Protein AF-A0A564YNS1-F1 (afdb_monomer)

Foldseek 3Di:
DVQLVVLLVQCVVPVPDLVSLLVSLQSLLVVLLDPPDDPVNVVVDLLLVSLLVSCVNCLLPVSSNLSSLSSLLSNLLPDVVSLCCQQCPPDPDNCSGPVNSLVVSCLNCVPPPSSLQSSLSNLLSQLQDPVSCVVCLLCVVVLLVVLVVQLVVCVPPDCRNVSSVVSNVNHDCVSVDDPPPNPCPVVVVVVVSPD

pLDDT: mean 84.37, std 16.26, range [33.34, 98.44]

Structure (mmCIF, N/CA/C/O backbone):
data_AF-A0A564YNS1-F1
#
_entry.id   AF-A0A564YNS1-F1
#
loop_
_atom_site.group_PDB
_atom_site.id
_atom_site.type_symbol
_atom_site.label_atom_id
_atom_site.label_alt_id
_atom_site.label_comp_id
_atom_site.label_asym_id
_atom_site.label_entity_id
_atom_site.label_seq_id
_atom_site.pdbx_PDB_ins_code
_atom_site.Cartn_x
_atom_site.Cartn_y
_atom_site.Cartn_z
_atom_site.occupancy
_atom_site.B_iso_or_equiv
_atom_site.auth_seq_id
_atom_site.auth_comp_id
_atom_site.auth_asym_id
_atom_site.auth_atom_id
_atom_site.pdbx_PDB_model_num
ATOM 1 N N . MET A 1 1 ? 15.797 -8.853 -13.354 1.00 59.03 1 MET A N 1
ATOM 2 C CA . MET A 1 1 ? 16.251 -7.510 -12.929 1.00 59.03 1 MET A CA 1
ATOM 3 C C . MET A 1 1 ? 15.800 -6.409 -13.894 1.00 59.03 1 MET A C 1
ATOM 5 O O . MET A 1 1 ? 15.173 -5.468 -13.433 1.00 59.03 1 MET A O 1
ATOM 9 N N . GLY A 1 2 ? 16.007 -6.549 -15.215 1.00 83.12 2 GLY A N 1
ATOM 10 C CA . GLY A 1 2 ? 15.627 -5.520 -16.203 1.00 83.12 2 GLY A CA 1
ATOM 11 C C . GLY A 1 2 ? 14.147 -5.106 -16.216 1.00 83.12 2 GLY A C 1
ATOM 12 O O . GLY A 1 2 ? 13.868 -3.923 -16.336 1.00 83.12 2 GLY A O 1
ATOM 13 N N . ALA A 1 3 ? 13.205 -6.038 -16.018 1.00 89.44 3 ALA A N 1
ATOM 14 C CA . ALA A 1 3 ? 11.772 -5.717 -16.025 1.00 89.44 3 ALA A CA 1
ATOM 15 C C . ALA A 1 3 ? 11.341 -4.812 -14.856 1.00 89.44 3 ALA A C 1
ATOM 17 O O . ALA A 1 3 ? 10.583 -3.876 -15.064 1.00 89.44 3 ALA A O 1
ATOM 18 N N . PHE A 1 4 ? 11.855 -5.057 -13.643 1.00 90.25 4 PHE A N 1
ATOM 19 C CA . PHE A 1 4 ? 11.538 -4.230 -12.473 1.00 90.25 4 PHE A CA 1
ATOM 20 C C . PHE A 1 4 ? 12.026 -2.796 -12.664 1.00 90.25 4 PHE A C 1
ATOM 22 O O . PHE A 1 4 ? 11.254 -1.853 -12.534 1.00 90.25 4 PHE A O 1
ATOM 29 N N . LYS A 1 5 ? 13.293 -2.660 -13.074 1.00 91.19 5 LYS A N 1
ATOM 30 C CA . LYS A 1 5 ? 13.879 -1.371 -13.424 1.00 91.19 5 LYS A CA 1
ATOM 31 C C . LYS A 1 5 ? 13.062 -0.657 -14.500 1.00 91.19 5 LYS A C 1
ATOM 33 O O . LYS A 1 5 ? 12.703 0.494 -14.317 1.00 91.19 5 LYS A O 1
ATOM 38 N N . LEU A 1 6 ? 12.754 -1.353 -15.595 1.00 94.19 6 LEU A N 1
ATOM 39 C CA . LEU A 1 6 ? 12.016 -0.785 -16.718 1.00 94.19 6 LEU A CA 1
ATOM 40 C C . LEU A 1 6 ? 10.657 -0.227 -16.280 1.00 94.19 6 LEU A C 1
ATOM 42 O O . LEU A 1 6 ? 10.292 0.864 -16.697 1.00 94.19 6 LEU A O 1
ATOM 46 N N . VAL A 1 7 ? 9.928 -0.946 -15.424 1.00 95.75 7 VAL A N 1
ATOM 47 C CA . VAL A 1 7 ? 8.641 -0.474 -14.897 1.00 95.75 7 VAL A CA 1
ATOM 48 C C . VAL A 1 7 ? 8.820 0.792 -14.057 1.00 95.75 7 VAL A C 1
ATOM 50 O O . VAL A 1 7 ? 8.097 1.760 -14.282 1.00 95.75 7 VAL A O 1
ATOM 53 N N . CYS A 1 8 ? 9.797 0.818 -13.144 1.00 93.44 8 CYS A N 1
ATOM 54 C CA . CYS A 1 8 ? 10.107 2.020 -12.366 1.00 93.44 8 CYS A CA 1
ATOM 55 C C . CYS A 1 8 ? 10.469 3.200 -13.281 1.00 93.44 8 CYS A C 1
ATOM 57 O O . CYS A 1 8 ? 9.876 4.266 -13.151 1.00 93.44 8 CYS A O 1
ATOM 59 N N . ASP A 1 9 ? 11.390 2.999 -14.229 1.00 94.12 9 ASP A N 1
ATOM 60 C CA . ASP A 1 9 ? 11.861 4.031 -15.161 1.00 94.12 9 ASP A CA 1
ATOM 61 C C . ASP A 1 9 ? 10.692 4.620 -15.975 1.00 94.12 9 ASP A C 1
ATOM 63 O O . ASP A 1 9 ? 10.569 5.839 -16.097 1.00 94.12 9 ASP A O 1
ATOM 67 N N . ILE A 1 10 ? 9.789 3.771 -16.481 1.00 95.75 10 ILE A N 1
ATOM 68 C CA . ILE A 1 10 ? 8.586 4.197 -17.212 1.00 95.75 10 ILE A CA 1
ATOM 69 C C . ILE A 1 10 ? 7.676 5.041 -16.311 1.00 95.75 10 ILE A C 1
ATOM 71 O O . ILE A 1 10 ? 7.266 6.134 -16.698 1.00 95.75 10 ILE A O 1
ATOM 75 N N . MET A 1 11 ? 7.364 4.577 -15.100 1.00 95.56 11 MET A N 1
ATOM 76 C CA . MET A 1 11 ? 6.490 5.328 -14.193 1.00 95.56 11 MET A CA 1
ATOM 77 C C . MET A 1 11 ? 7.108 6.668 -13.765 1.00 95.56 11 MET A C 1
ATOM 79 O O . MET A 1 11 ? 6.386 7.655 -13.650 1.00 95.56 11 MET A O 1
ATOM 83 N N . PHE A 1 12 ? 8.432 6.734 -13.585 1.00 92.69 12 PHE A N 1
ATOM 84 C CA . PHE A 1 12 ? 9.146 7.985 -13.304 1.00 92.69 12 PHE A CA 1
ATOM 85 C C . PHE A 1 12 ? 9.130 8.961 -14.482 1.00 92.69 12 PHE A C 1
ATOM 87 O O . PHE A 1 12 ? 9.078 10.171 -14.262 1.00 92.69 12 PHE A O 1
ATOM 94 N N . TYR A 1 13 ? 9.188 8.462 -15.719 1.00 95.50 13 TYR A N 1
ATOM 95 C CA . TYR A 1 13 ? 9.199 9.304 -16.916 1.00 95.50 13 TYR A CA 1
ATOM 96 C C . TYR A 1 13 ? 7.796 9.792 -17.305 1.00 95.50 13 TYR A C 1
ATOM 98 O O . TYR A 1 13 ? 7.636 10.909 -17.798 1.00 95.50 13 TYR A O 1
ATOM 106 N N . TRP A 1 14 ? 6.762 8.995 -17.019 1.00 94.44 14 TRP A N 1
ATOM 107 C CA . TRP A 1 14 ? 5.359 9.321 -17.291 1.00 94.44 14 TRP A CA 1
ATOM 108 C C . TRP A 1 14 ? 4.485 9.337 -16.020 1.00 94.44 14 TRP A C 1
ATOM 110 O O . TRP A 1 14 ? 3.430 8.699 -15.992 1.00 94.44 14 TRP A O 1
ATOM 120 N N . PRO A 1 15 ? 4.838 10.122 -14.982 1.00 92.12 15 PRO A N 1
ATOM 121 C CA . PRO A 1 15 ? 4.167 10.070 -13.681 1.00 92.12 15 PRO A CA 1
ATOM 122 C C . PRO A 1 15 ? 2.764 10.686 -13.704 1.00 92.12 15 PRO A C 1
ATOM 124 O O . PRO A 1 15 ? 2.007 10.530 -12.758 1.00 92.12 15 PRO A O 1
ATOM 127 N N . LYS A 1 16 ? 2.406 11.406 -14.776 1.00 92.12 16 LYS A N 1
ATOM 128 C CA . LYS A 1 16 ? 1.097 12.056 -14.947 1.00 92.12 16 LYS A CA 1
ATOM 129 C C . LYS A 1 16 ? 0.141 11.280 -15.858 1.00 92.12 16 LYS A C 1
ATOM 131 O O . LYS A 1 16 ? -0.963 11.752 -16.105 1.00 92.12 16 LYS A O 1
ATOM 136 N N . HIS A 1 17 ? 0.545 10.112 -16.359 1.00 96.00 17 HIS A N 1
ATOM 137 C CA . HIS A 1 17 ? -0.286 9.297 -17.243 1.00 96.00 17 HIS A CA 1
ATOM 138 C C . HIS A 1 17 ? -0.976 8.179 -16.447 1.00 96.00 17 HIS A C 1
ATOM 140 O O . HIS A 1 17 ? -0.311 7.204 -16.089 1.00 96.00 17 HIS A O 1
ATOM 146 N N . PRO A 1 18 ? -2.292 8.279 -16.172 1.00 94.94 18 PRO A N 1
ATOM 147 C CA . PRO A 1 18 ? -2.979 7.366 -15.260 1.00 94.94 18 PRO A CA 1
ATOM 148 C C . PRO A 1 18 ? -2.927 5.910 -15.729 1.00 94.94 18 PRO A C 1
ATOM 150 O O . PRO A 1 18 ? -2.721 5.029 -14.903 1.00 94.94 18 PRO A O 1
ATOM 153 N N . GLU A 1 19 ? -3.031 5.627 -17.032 1.00 96.56 19 GLU A N 1
ATOM 154 C CA . GLU A 1 19 ? -2.948 4.247 -17.536 1.00 96.56 19 GLU A CA 1
ATOM 155 C C . GLU A 1 19 ? -1.549 3.650 -17.360 1.00 96.56 19 GLU A C 1
ATOM 157 O O . GLU A 1 19 ? -1.416 2.485 -16.979 1.00 96.56 19 GLU A O 1
ATOM 162 N N . VAL A 1 20 ? -0.504 4.454 -17.587 1.00 97.12 20 VAL A N 1
ATOM 163 C CA . VAL A 1 20 ? 0.892 4.038 -17.393 1.00 97.12 20 VAL A CA 1
ATOM 164 C C . VAL A 1 20 ? 1.146 3.737 -15.922 1.00 97.12 20 VAL A C 1
ATOM 166 O O . VAL A 1 20 ? 1.696 2.687 -15.592 1.00 97.12 20 VAL A O 1
ATOM 169 N N . VAL A 1 21 ? 0.696 4.621 -15.032 1.00 97.81 21 VAL A N 1
ATOM 170 C CA . VAL A 1 21 ? 0.824 4.440 -13.583 1.00 97.81 21 VAL A CA 1
ATOM 171 C C . VAL A 1 21 ? 0.016 3.233 -13.108 1.00 97.81 21 VAL A C 1
ATOM 173 O O . VAL A 1 21 ? 0.523 2.441 -12.318 1.00 97.81 21 VAL A O 1
ATOM 176 N N . ASN A 1 22 ? -1.192 3.028 -13.632 1.00 97.88 22 ASN A N 1
ATOM 177 C CA . ASN A 1 22 ? -2.046 1.896 -13.278 1.00 97.88 22 ASN A CA 1
ATOM 178 C C . ASN A 1 22 ? -1.403 0.547 -13.645 1.00 97.88 22 ASN A C 1
ATOM 180 O O . ASN A 1 22 ? -1.257 -0.340 -12.800 1.00 97.88 22 ASN A O 1
ATOM 184 N N . GLN A 1 23 ? -0.962 0.402 -14.898 1.00 97.88 23 GLN A N 1
ATOM 185 C CA . GLN A 1 23 ? -0.288 -0.814 -15.369 1.00 97.88 23 GLN A CA 1
ATOM 186 C C . GLN A 1 23 ? 1.073 -1.009 -14.695 1.00 97.88 23 GLN A C 1
ATOM 188 O O . GLN A 1 23 ? 1.467 -2.138 -14.385 1.00 97.88 23 GLN A O 1
ATOM 193 N N . GLY A 1 24 ? 1.777 0.089 -14.424 1.00 97.62 24 GLY A N 1
ATOM 194 C CA . GLY A 1 24 ? 3.015 0.086 -13.664 1.00 97.62 24 GLY A CA 1
ATOM 195 C C . GLY A 1 24 ? 2.813 -0.443 -12.245 1.00 97.62 24 GLY A C 1
ATOM 196 O O . GLY A 1 24 ? 3.533 -1.349 -11.833 1.00 97.62 24 GLY A O 1
ATOM 197 N N . ALA A 1 25 ? 1.782 0.017 -11.534 1.00 97.75 25 ALA A N 1
ATOM 198 C CA . ALA A 1 25 ? 1.452 -0.450 -10.189 1.00 97.75 25 ALA A CA 1
ATOM 199 C C . ALA A 1 25 ? 1.155 -1.960 -10.158 1.00 97.75 25 ALA A C 1
ATOM 201 O O . ALA A 1 25 ? 1.735 -2.692 -9.354 1.00 97.75 25 ALA A O 1
ATOM 202 N N . LEU A 1 26 ? 0.330 -2.457 -11.086 1.00 97.50 26 LEU A N 1
ATOM 203 C CA . LEU A 1 26 ? 0.057 -3.894 -11.220 1.00 97.50 26 LEU A CA 1
ATOM 204 C C . 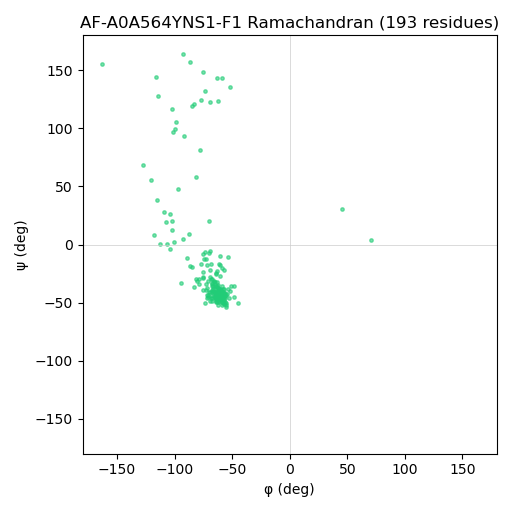LEU A 1 26 ? 1.328 -4.701 -11.520 1.00 97.50 26 LEU A C 1
ATOM 206 O O . LEU A 1 26 ? 1.558 -5.758 -10.925 1.00 97.50 26 LEU A O 1
ATOM 210 N N . SER A 1 27 ? 2.184 -4.185 -12.402 1.00 97.38 27 SER A N 1
ATOM 211 C CA . SER A 1 27 ? 3.459 -4.818 -12.748 1.00 97.38 27 SER A CA 1
ATOM 212 C C . SER A 1 27 ? 4.412 -4.855 -11.553 1.00 97.38 27 SER A C 1
ATOM 214 O O . SER A 1 27 ? 5.024 -5.890 -11.288 1.00 97.38 27 SER A O 1
ATOM 216 N N . LEU A 1 28 ? 4.507 -3.768 -10.782 1.00 96.31 28 LEU A N 1
ATOM 217 C CA . LEU A 1 28 ? 5.293 -3.718 -9.549 1.00 96.31 28 LEU A CA 1
ATOM 218 C C . LEU A 1 28 ? 4.759 -4.696 -8.505 1.00 96.31 28 LEU A C 1
ATOM 220 O O . LEU A 1 28 ? 5.560 -5.383 -7.871 1.00 96.31 28 LEU A O 1
ATOM 224 N N . ALA A 1 29 ? 3.440 -4.822 -8.347 1.00 96.31 29 ALA A N 1
ATOM 225 C CA . ALA A 1 29 ? 2.841 -5.809 -7.450 1.00 96.31 29 ALA A CA 1
ATOM 226 C C . ALA A 1 29 ? 3.249 -7.243 -7.844 1.00 96.31 29 ALA A C 1
ATOM 228 O O . ALA A 1 29 ? 3.774 -7.996 -7.023 1.00 96.31 29 ALA A O 1
ATOM 229 N N . ALA A 1 30 ? 3.109 -7.600 -9.123 1.00 95.62 30 ALA A N 1
ATOM 230 C CA . ALA A 1 30 ? 3.489 -8.922 -9.622 1.00 95.62 30 ALA A CA 1
ATOM 231 C C . ALA A 1 30 ? 4.995 -9.201 -9.464 1.00 95.62 30 ALA A C 1
ATOM 233 O O . ALA A 1 30 ? 5.397 -10.276 -9.014 1.00 95.62 30 ALA A O 1
ATOM 234 N N . LEU A 1 31 ? 5.842 -8.226 -9.802 1.00 94.69 31 LEU A N 1
ATOM 235 C CA . LEU A 1 31 ? 7.295 -8.373 -9.732 1.00 94.69 31 LEU A CA 1
ATOM 236 C C . LEU A 1 31 ? 7.809 -8.398 -8.289 1.00 94.69 31 LEU A C 1
ATOM 238 O O . LEU A 1 31 ? 8.720 -9.169 -7.995 1.00 94.69 31 LEU A O 1
ATOM 242 N N . SER A 1 32 ? 7.225 -7.613 -7.382 1.00 92.44 32 SER A N 1
ATOM 243 C CA . SER A 1 32 ? 7.591 -7.612 -5.956 1.00 92.44 32 SER A CA 1
ATOM 244 C C . SER A 1 32 ? 7.193 -8.900 -5.240 1.00 92.44 32 SER A C 1
ATOM 246 O O . SER A 1 32 ? 7.897 -9.328 -4.328 1.00 92.44 32 SER A O 1
ATOM 248 N N . SER A 1 33 ? 6.148 -9.581 -5.709 1.00 88.94 33 SER A N 1
ATOM 249 C CA . SER A 1 33 ? 5.781 -10.926 -5.249 1.00 88.94 33 SER A CA 1
ATOM 250 C C . SER A 1 33 ? 6.688 -12.037 -5.807 1.00 88.94 33 SER A C 1
ATOM 252 O O . SER A 1 33 ? 6.593 -13.193 -5.395 1.00 88.94 33 SER A O 1
ATOM 254 N N . SER A 1 34 ? 7.583 -11.725 -6.749 1.00 90.19 34 SER A N 1
ATOM 255 C CA . SER A 1 34 ? 8.497 -12.710 -7.325 1.00 90.19 34 SER A CA 1
ATOM 256 C C . SER A 1 34 ? 9.615 -13.081 -6.353 1.00 90.19 34 SER A C 1
ATOM 258 O O . SER A 1 34 ? 10.341 -12.219 -5.849 1.00 90.19 34 SER A O 1
ATOM 260 N N . ARG A 1 35 ? 9.850 -14.390 -6.190 1.00 85.69 35 ARG A N 1
ATOM 261 C CA . ARG A 1 35 ? 10.999 -14.932 -5.437 1.00 85.69 35 ARG A CA 1
ATOM 262 C C . ARG A 1 35 ? 12.363 -14.524 -6.005 1.00 85.69 35 ARG A C 1
ATOM 264 O O . ARG A 1 35 ? 13.374 -14.663 -5.332 1.00 85.69 35 ARG A O 1
ATOM 271 N N . TRP A 1 36 ? 12.391 -14.069 -7.258 1.00 87.12 36 TRP A N 1
ATOM 272 C CA . TRP A 1 36 ? 13.611 -13.681 -7.968 1.00 87.12 36 TRP A CA 1
ATOM 273 C C . TRP A 1 36 ? 13.985 -12.211 -7.768 1.00 87.12 36 TRP A C 1
ATOM 275 O O . TRP A 1 36 ? 15.075 -11.807 -8.169 1.00 87.12 36 TRP A O 1
ATOM 285 N N . LEU A 1 37 ? 13.087 -11.399 -7.202 1.00 88.56 37 LEU A N 1
ATOM 286 C CA . LEU A 1 37 ? 13.409 -10.029 -6.832 1.00 88.56 37 LEU A CA 1
ATOM 287 C C . LEU A 1 37 ? 14.093 -10.048 -5.465 1.00 88.56 37 LEU A C 1
ATOM 289 O O . LEU A 1 37 ? 13.520 -10.545 -4.496 1.00 88.56 37 LEU A O 1
ATOM 293 N N . THR A 1 38 ? 15.319 -9.535 -5.397 1.00 89.94 38 THR A N 1
ATOM 294 C CA . THR A 1 38 ? 16.076 -9.426 -4.145 1.00 89.94 38 THR A CA 1
ATOM 295 C C . THR A 1 38 ? 15.748 -8.126 -3.425 1.00 89.94 38 THR A C 1
ATOM 297 O O . THR A 1 38 ? 15.333 -7.148 -4.051 1.00 89.94 38 THR A O 1
ATOM 300 N N . GLU A 1 39 ? 15.974 -8.106 -2.113 1.00 88.88 39 GLU A N 1
ATOM 301 C CA . GLU A 1 39 ? 15.809 -6.893 -1.310 1.00 88.88 39 GLU A CA 1
ATOM 302 C C . GLU A 1 39 ? 16.739 -5.773 -1.791 1.00 88.88 39 GLU A C 1
ATOM 304 O O . GLU A 1 39 ? 16.284 -4.656 -2.010 1.00 88.88 39 GLU A O 1
ATOM 309 N N . ASP A 1 40 ? 17.997 -6.095 -2.110 1.00 87.44 40 ASP A N 1
ATOM 310 C CA . ASP A 1 40 ? 18.957 -5.137 -2.673 1.00 87.44 40 ASP A CA 1
ATOM 311 C C . ASP A 1 40 ? 18.419 -4.434 -3.923 1.00 87.44 40 ASP A C 1
ATOM 313 O O . ASP A 1 40 ? 18.617 -3.235 -4.104 1.00 87.44 40 ASP A O 1
ATOM 317 N N . THR A 1 41 ? 17.689 -5.160 -4.778 1.00 87.44 41 THR A N 1
ATOM 318 C CA . THR A 1 41 ? 17.080 -4.560 -5.970 1.00 87.44 41 THR A CA 1
ATOM 319 C C . THR A 1 41 ? 15.986 -3.567 -5.583 1.00 87.44 41 THR A C 1
ATOM 321 O O . THR A 1 41 ? 15.901 -2.511 -6.195 1.00 87.44 41 THR A O 1
ATOM 324 N N . LEU A 1 42 ? 15.160 -3.860 -4.574 1.00 87.44 42 LEU A N 1
ATOM 325 C CA . LEU A 1 42 ? 14.126 -2.935 -4.085 1.00 87.44 42 LEU A CA 1
ATOM 326 C C . LEU A 1 42 ? 14.720 -1.693 -3.414 1.00 87.44 42 LEU A C 1
ATOM 328 O O . LEU A 1 42 ? 14.141 -0.608 -3.496 1.00 87.44 42 LEU A O 1
ATOM 332 N N . MET A 1 43 ? 15.869 -1.841 -2.759 1.00 88.06 43 MET A N 1
ATOM 333 C CA . MET A 1 43 ? 16.557 -0.748 -2.069 1.00 88.06 43 MET A CA 1
ATOM 334 C C . MET A 1 43 ? 17.261 0.215 -3.032 1.00 88.06 43 MET A C 1
ATOM 336 O O . MET A 1 43 ? 17.446 1.380 -2.696 1.00 88.06 43 MET A O 1
ATOM 340 N N . GLN A 1 44 ? 17.606 -0.231 -4.244 1.00 88.69 44 GLN A N 1
ATOM 341 C CA . GLN A 1 44 ? 18.270 0.599 -5.260 1.00 88.69 44 GLN A CA 1
ATOM 342 C C . GLN A 1 44 ? 17.374 1.672 -5.895 1.00 88.69 44 GLN A C 1
ATOM 344 O O . GLN A 1 44 ? 17.896 2.601 -6.508 1.00 88.69 44 GLN A O 1
ATOM 349 N N . TYR A 1 45 ? 16.049 1.553 -5.780 1.00 87.44 45 TYR A N 1
ATOM 350 C CA . TYR A 1 45 ? 15.102 2.484 -6.395 1.00 87.44 45 TYR A CA 1
ATOM 351 C C . TYR A 1 45 ? 14.292 3.216 -5.333 1.00 87.44 45 TYR A C 1
ATOM 353 O O . TYR A 1 45 ? 13.878 2.626 -4.330 1.00 87.44 45 TYR A O 1
ATOM 361 N N . ASP A 1 46 ? 13.996 4.489 -5.592 1.00 88.19 46 ASP A N 1
ATOM 362 C CA . ASP A 1 46 ? 13.151 5.314 -4.729 1.00 88.19 46 ASP A CA 1
ATOM 363 C C . ASP A 1 46 ? 11.651 5.061 -4.974 1.00 88.19 46 ASP A C 1
ATOM 365 O O . ASP A 1 46 ? 10.870 5.927 -5.368 1.00 88.19 46 ASP A O 1
ATOM 369 N N . ILE A 1 47 ? 11.263 3.799 -4.789 1.00 90.50 47 ILE A N 1
ATOM 370 C CA . ILE A 1 47 ? 9.889 3.320 -4.954 1.00 90.50 47 ILE A CA 1
ATOM 371 C C . ILE A 1 47 ? 8.911 4.014 -3.992 1.00 90.50 47 ILE A C 1
ATOM 373 O O . ILE A 1 47 ? 7.799 4.305 -4.439 1.00 90.50 47 ILE A O 1
ATOM 377 N N . PRO A 1 48 ? 9.269 4.303 -2.718 1.00 91.81 48 PRO A N 1
ATOM 378 C CA . PRO A 1 48 ? 8.385 5.049 -1.829 1.00 91.81 48 PRO A CA 1
ATOM 379 C C . PRO A 1 48 ? 7.968 6.386 -2.435 1.00 91.81 48 PRO A C 1
ATOM 381 O O . PRO A 1 48 ? 6.774 6.608 -2.616 1.00 91.81 48 PRO A O 1
ATOM 384 N N . THR A 1 49 ? 8.921 7.223 -2.854 1.00 89.88 49 THR A N 1
ATOM 385 C CA . THR A 1 49 ? 8.616 8.514 -3.486 1.00 89.88 49 THR A CA 1
ATOM 386 C C . THR A 1 49 ? 7.733 8.343 -4.719 1.00 89.88 49 THR A C 1
ATOM 388 O O . THR A 1 49 ? 6.741 9.053 -4.873 1.00 89.88 49 THR A O 1
ATOM 391 N N . LEU A 1 50 ? 8.042 7.370 -5.584 1.00 91.88 50 LEU A N 1
ATOM 392 C CA . LEU A 1 50 ? 7.258 7.108 -6.791 1.00 91.88 50 LEU A CA 1
ATOM 393 C C . LEU A 1 50 ? 5.791 6.779 -6.478 1.00 91.88 50 LEU A C 1
ATOM 395 O O . LEU A 1 50 ? 4.881 7.380 -7.056 1.00 91.88 50 LEU A O 1
ATOM 399 N N . LEU A 1 51 ? 5.551 5.811 -5.590 1.00 95.06 51 LEU A N 1
ATOM 400 C CA . LEU A 1 51 ? 4.205 5.313 -5.309 1.00 95.06 51 LEU A CA 1
ATOM 401 C C . LEU A 1 51 ? 3.401 6.283 -4.441 1.00 95.06 51 LEU A C 1
ATOM 403 O O . LEU A 1 51 ? 2.221 6.482 -4.717 1.00 95.06 51 LEU A O 1
ATOM 407 N N . LEU A 1 52 ? 4.021 6.922 -3.446 1.00 94.75 52 LEU A N 1
ATOM 408 C CA . LEU A 1 52 ? 3.348 7.888 -2.571 1.00 94.75 52 LEU A CA 1
ATOM 409 C C . LEU A 1 52 ? 2.903 9.127 -3.366 1.00 94.75 52 LEU A C 1
ATOM 411 O O . LEU A 1 52 ? 1.736 9.511 -3.290 1.00 94.75 52 LEU A O 1
ATOM 415 N N . ASN A 1 53 ? 3.763 9.668 -4.237 1.00 92.44 53 ASN A N 1
ATOM 416 C CA . ASN A 1 53 ? 3.393 10.782 -5.123 1.00 92.44 53 ASN A CA 1
ATOM 417 C C . ASN A 1 53 ? 2.295 10.394 -6.120 1.00 92.44 53 ASN A C 1
ATOM 419 O O . ASN A 1 53 ? 1.407 11.193 -6.427 1.00 92.44 53 ASN A O 1
ATOM 423 N N . SER A 1 54 ? 2.345 9.161 -6.632 1.00 95.06 54 SER A N 1
ATOM 424 C CA . SER A 1 54 ? 1.320 8.651 -7.545 1.00 95.06 54 SER A CA 1
ATOM 425 C C . SER A 1 54 ? -0.036 8.529 -6.848 1.00 95.06 54 SER A C 1
ATOM 427 O O . SER A 1 54 ? -1.050 8.896 -7.434 1.00 95.06 54 SER A O 1
ATOM 429 N N . ILE A 1 55 ? -0.072 8.066 -5.594 1.00 95.75 55 ILE A N 1
ATOM 430 C CA . ILE A 1 55 ? -1.312 8.003 -4.804 1.00 95.75 55 ILE A CA 1
ATOM 431 C C . ILE A 1 55 ? -1.837 9.407 -4.543 1.00 95.75 55 ILE A C 1
ATOM 433 O O . ILE A 1 55 ? -3.023 9.651 -4.739 1.00 95.75 55 ILE A O 1
ATOM 437 N N . ASP A 1 56 ? -0.969 10.338 -4.151 1.00 93.12 56 ASP A N 1
ATOM 438 C CA . ASP A 1 56 ? -1.374 11.718 -3.898 1.00 93.12 56 ASP A CA 1
ATOM 439 C C . ASP A 1 56 ? -2.029 12.356 -5.136 1.00 93.12 56 ASP A C 1
ATOM 441 O O . ASP A 1 56 ? -3.081 12.991 -5.023 1.00 93.12 56 ASP A O 1
ATOM 445 N N . THR A 1 57 ? -1.455 12.084 -6.315 1.00 94.12 57 THR A N 1
ATOM 446 C CA . THR A 1 57 ? -1.918 12.574 -7.624 1.00 94.12 57 THR A CA 1
ATOM 447 C C . THR A 1 57 ? -3.210 11.900 -8.090 1.00 94.12 57 THR A C 1
ATOM 449 O O . THR A 1 57 ? -4.122 12.572 -8.569 1.00 94.12 57 THR A O 1
ATOM 452 N N . PHE A 1 58 ? -3.300 10.572 -7.978 1.00 96.06 58 PHE A N 1
ATOM 453 C CA . PHE A 1 58 ? -4.387 9.775 -8.559 1.00 96.06 58 PHE A CA 1
ATOM 454 C C . PHE A 1 58 ? -5.370 9.230 -7.525 1.00 96.06 58 PHE A C 1
ATOM 456 O O . PHE A 1 58 ? -6.123 8.307 -7.833 1.00 96.06 58 PHE A O 1
ATOM 463 N N . CYS A 1 59 ? -5.408 9.806 -6.321 1.00 95.25 59 CYS A N 1
ATOM 464 C CA . CYS A 1 59 ? -6.295 9.357 -5.248 1.00 95.25 59 CYS A CA 1
ATOM 465 C C . CYS A 1 59 ? -7.751 9.268 -5.721 1.00 95.25 59 CYS A C 1
ATOM 467 O O . CYS A 1 59 ? -8.406 8.285 -5.433 1.00 95.25 59 CYS A O 1
ATOM 469 N N . LEU A 1 60 ? -8.229 10.223 -6.525 1.00 95.50 60 LEU A N 1
ATOM 470 C CA . LEU A 1 60 ? -9.612 10.266 -7.028 1.00 95.50 60 LEU A CA 1
ATOM 471 C C . LEU A 1 60 ? -9.963 9.188 -8.073 1.00 95.50 60 LEU A C 1
ATOM 473 O O . LEU A 1 60 ? -11.119 9.089 -8.469 1.00 95.50 60 LEU A O 1
ATOM 477 N N . TYR A 1 61 ? -8.995 8.408 -8.557 1.00 96.06 61 TYR A N 1
ATOM 478 C CA . TYR A 1 61 ? -9.223 7.369 -9.561 1.00 96.06 61 TYR A CA 1
ATOM 479 C C . TYR A 1 61 ? -9.260 6.003 -8.876 1.00 96.06 61 TYR A C 1
ATOM 481 O O . TYR A 1 61 ? -8.205 5.411 -8.655 1.00 96.06 61 TYR A O 1
ATOM 489 N N . ASP A 1 62 ? -10.451 5.487 -8.568 1.00 96.00 62 ASP A N 1
ATOM 490 C CA . ASP A 1 62 ? -10.661 4.280 -7.751 1.00 96.00 62 ASP A CA 1
ATOM 491 C C . ASP A 1 62 ? -9.733 3.113 -8.112 1.00 96.00 62 ASP A C 1
ATOM 493 O O . ASP A 1 62 ? -9.079 2.523 -7.250 1.00 96.00 62 ASP A O 1
ATOM 497 N N . GLU A 1 63 ? -9.661 2.777 -9.402 1.00 96.50 63 GLU A N 1
ATOM 498 C CA . GLU A 1 63 ? -8.869 1.646 -9.881 1.00 96.50 63 GLU A CA 1
ATOM 499 C C . GLU A 1 63 ? -7.363 1.888 -9.730 1.00 96.50 63 GLU A C 1
ATOM 501 O O . GLU A 1 63 ? -6.641 1.011 -9.252 1.00 96.50 63 GLU A O 1
ATOM 506 N N . VAL A 1 64 ? -6.897 3.088 -10.087 1.00 97.50 64 VAL A N 1
ATOM 507 C CA . VAL A 1 64 ? -5.479 3.464 -9.998 1.00 97.50 64 VAL A CA 1
ATOM 508 C C . VAL A 1 64 ? -5.055 3.539 -8.534 1.00 97.50 64 VAL A C 1
ATOM 510 O O . VAL A 1 64 ? -4.038 2.959 -8.157 1.00 97.50 64 VAL A O 1
ATOM 513 N N . CYS A 1 65 ? -5.866 4.184 -7.695 1.00 97.62 65 CYS A N 1
ATOM 514 C CA . CYS A 1 65 ? -5.672 4.293 -6.254 1.00 97.62 65 CYS A CA 1
ATOM 515 C C . CYS A 1 65 ? -5.573 2.905 -5.606 1.00 97.62 65 CYS A C 1
ATOM 517 O O . CYS A 1 65 ? -4.589 2.601 -4.926 1.00 97.62 65 CYS A O 1
ATOM 519 N N . TYR A 1 66 ? -6.533 2.018 -5.892 1.00 98.19 66 TYR A N 1
ATOM 520 C CA . TYR A 1 66 ? -6.502 0.642 -5.404 1.00 98.19 66 TYR A CA 1
ATOM 521 C C . TYR A 1 66 ? -5.231 -0.095 -5.842 1.00 98.19 66 TYR A C 1
ATOM 523 O O . TYR A 1 66 ? -4.576 -0.729 -5.013 1.00 98.19 66 TYR A O 1
ATOM 531 N N . ASN A 1 67 ? -4.870 -0.029 -7.126 1.00 98.44 67 ASN A N 1
ATOM 532 C CA . ASN A 1 67 ? -3.721 -0.763 -7.658 1.00 98.44 67 ASN A CA 1
ATOM 533 C C . ASN A 1 67 ? -2.391 -0.231 -7.107 1.00 98.44 67 ASN A C 1
ATOM 535 O O . ASN A 1 67 ? -1.483 -1.022 -6.848 1.00 98.44 67 ASN A O 1
ATOM 539 N N . LEU A 1 68 ? -2.286 1.074 -6.847 1.00 98.31 68 LEU A N 1
ATOM 540 C CA . LEU A 1 68 ? -1.137 1.671 -6.167 1.00 98.31 68 LEU A CA 1
ATOM 541 C C . LEU A 1 68 ? -1.006 1.163 -4.726 1.00 98.31 68 LEU A C 1
ATOM 543 O O . LEU A 1 68 ? 0.062 0.681 -4.346 1.00 98.31 68 LEU A O 1
ATOM 547 N N . PHE A 1 69 ? -2.085 1.179 -3.939 1.00 98.25 69 PHE A N 1
ATOM 548 C CA . PHE A 1 69 ? -2.069 0.601 -2.590 1.00 98.25 69 PHE A CA 1
ATOM 549 C C . PHE A 1 69 ? -1.796 -0.906 -2.602 1.00 98.25 69 PHE A C 1
ATOM 551 O O . PHE A 1 69 ? -1.097 -1.419 -1.728 1.00 98.25 69 PHE A O 1
ATOM 558 N N . TYR A 1 70 ? -2.290 -1.624 -3.609 1.00 97.94 70 TYR A N 1
ATOM 559 C CA . TYR A 1 70 ? -2.002 -3.042 -3.799 1.00 97.94 70 TYR A CA 1
ATOM 560 C C . TYR A 1 70 ? -0.514 -3.296 -4.088 1.00 97.94 70 TYR A C 1
ATOM 562 O O . TYR A 1 70 ? 0.074 -4.216 -3.511 1.00 97.94 70 TYR A O 1
ATOM 570 N N . ALA A 1 71 ? 0.116 -2.455 -4.912 1.00 97.88 71 ALA A N 1
ATOM 571 C CA . ALA A 1 71 ? 1.551 -2.502 -5.178 1.00 97.88 71 ALA A CA 1
ATOM 572 C C . ALA A 1 71 ? 2.373 -2.245 -3.911 1.00 97.88 71 ALA A C 1
ATOM 574 O O . ALA A 1 71 ? 3.261 -3.041 -3.596 1.00 97.88 71 ALA A O 1
ATOM 575 N N . ILE A 1 72 ? 2.029 -1.204 -3.141 1.00 97.69 72 ILE A N 1
ATOM 576 C CA . ILE A 1 72 ? 2.656 -0.934 -1.838 1.00 97.69 72 ILE A CA 1
ATOM 577 C C . ILE A 1 72 ? 2.505 -2.149 -0.931 1.00 97.69 72 ILE A C 1
ATOM 579 O O . ILE A 1 72 ? 3.505 -2.635 -0.411 1.00 97.69 72 ILE A O 1
ATOM 583 N N . ASN A 1 73 ? 1.292 -2.693 -0.798 1.00 97.12 73 ASN A N 1
ATOM 584 C CA . ASN A 1 73 ? 1.037 -3.861 0.038 1.00 97.12 73 ASN A CA 1
ATOM 585 C C . ASN A 1 73 ? 1.941 -5.041 -0.352 1.00 97.12 73 ASN A C 1
ATOM 587 O O . ASN A 1 73 ? 2.481 -5.711 0.522 1.00 97.12 73 ASN A O 1
ATOM 591 N N . SER A 1 74 ? 2.120 -5.312 -1.645 1.00 95.69 74 SER A N 1
ATOM 592 C CA . SER A 1 74 ? 3.009 -6.384 -2.115 1.00 95.69 74 SER A CA 1
ATOM 593 C C . SER A 1 74 ? 4.477 -6.151 -1.727 1.00 95.69 74 SER A C 1
ATOM 595 O O . SER A 1 74 ? 5.169 -7.092 -1.344 1.00 95.69 74 SER A O 1
ATOM 597 N N . ILE A 1 75 ? 4.946 -4.902 -1.764 1.00 95.69 75 ILE A N 1
ATOM 598 C CA . ILE A 1 75 ? 6.326 -4.540 -1.410 1.00 95.69 75 ILE A CA 1
ATOM 599 C C . ILE A 1 75 ? 6.545 -4.607 0.104 1.00 95.69 75 ILE A C 1
ATOM 601 O O . ILE A 1 75 ? 7.489 -5.255 0.553 1.00 95.69 75 ILE A O 1
ATOM 605 N N . ILE A 1 76 ? 5.672 -3.985 0.901 1.00 95.25 76 ILE A N 1
ATOM 606 C CA . ILE A 1 76 ? 5.856 -3.909 2.358 1.00 95.25 76 ILE A CA 1
ATOM 607 C C . ILE A 1 76 ? 5.695 -5.265 3.056 1.00 95.25 76 ILE A C 1
ATOM 609 O O . ILE A 1 76 ? 6.244 -5.469 4.131 1.00 95.25 76 ILE A O 1
ATOM 613 N N . ASN A 1 77 ? 5.005 -6.226 2.432 1.00 93.31 77 ASN A N 1
ATOM 614 C CA . ASN A 1 77 ? 4.897 -7.593 2.955 1.00 93.31 77 ASN A CA 1
ATOM 615 C C . ASN A 1 77 ? 6.217 -8.384 2.890 1.00 93.31 77 ASN A C 1
ATOM 617 O O . ASN A 1 77 ? 6.277 -9.508 3.383 1.00 93.31 77 ASN A O 1
ATOM 621 N N . ARG A 1 78 ? 7.272 -7.834 2.279 1.00 91.38 78 ARG A N 1
ATOM 622 C CA . ARG A 1 78 ? 8.568 -8.511 2.165 1.00 91.38 78 ARG A CA 1
ATOM 623 C C . ARG A 1 78 ? 9.443 -8.357 3.402 1.00 91.38 78 ARG A C 1
ATOM 625 O O . ARG A 1 78 ? 10.162 -9.293 3.742 1.00 91.38 78 ARG A O 1
ATOM 632 N N . SER A 1 79 ? 9.416 -7.194 4.048 1.00 91.56 79 SER A N 1
ATOM 633 C CA . SER A 1 79 ? 10.277 -6.898 5.193 1.00 91.56 79 SER A CA 1
ATOM 634 C C . SER A 1 79 ? 9.766 -5.692 5.987 1.00 91.56 79 SER A C 1
ATOM 636 O O . SER A 1 79 ? 9.102 -4.804 5.449 1.00 91.56 79 SER A O 1
ATOM 638 N N . ALA A 1 80 ? 10.121 -5.633 7.274 1.00 91.25 80 ALA A N 1
ATOM 639 C CA . ALA A 1 80 ? 9.860 -4.459 8.108 1.00 91.25 80 ALA A CA 1
ATOM 640 C C . ALA A 1 80 ? 10.608 -3.211 7.600 1.00 91.25 80 ALA A C 1
ATOM 642 O O . ALA A 1 80 ? 10.079 -2.105 7.680 1.00 91.25 80 ALA A O 1
ATOM 643 N N . GLU A 1 81 ? 11.792 -3.405 7.008 1.00 91.38 81 GLU A N 1
ATOM 644 C CA . GLU A 1 81 ? 12.576 -2.354 6.349 1.00 91.38 81 GLU A CA 1
ATOM 645 C C . GLU A 1 81 ? 11.757 -1.664 5.249 1.00 91.38 81 GLU A C 1
ATOM 647 O O . GLU A 1 81 ? 11.684 -0.436 5.209 1.00 91.38 81 GLU A O 1
ATOM 652 N N . GLN A 1 82 ? 11.066 -2.431 4.389 1.00 93.38 82 GLN A N 1
ATOM 653 C CA . GLN A 1 82 ? 10.192 -1.828 3.383 1.00 93.38 82 GLN A CA 1
ATOM 654 C C . GLN A 1 82 ? 9.060 -1.038 4.031 1.00 93.38 82 GLN A C 1
ATOM 656 O O . GLN A 1 82 ? 8.797 0.071 3.585 1.00 93.38 82 GLN A O 1
ATOM 661 N N . VAL A 1 83 ? 8.412 -1.541 5.087 1.00 94.25 83 VAL A N 1
ATOM 662 C CA . VAL A 1 83 ? 7.360 -0.763 5.763 1.00 94.25 83 VAL A CA 1
ATOM 663 C C . VAL A 1 83 ? 7.904 0.584 6.247 1.00 94.25 83 VAL A C 1
ATOM 665 O O . VAL A 1 83 ? 7.294 1.615 5.956 1.00 94.25 83 VAL A O 1
ATOM 668 N N . LEU A 1 84 ? 9.063 0.588 6.918 1.00 91.19 84 LEU A N 1
ATOM 669 C CA . LEU A 1 84 ? 9.712 1.802 7.426 1.00 91.19 84 LEU A CA 1
ATOM 670 C C . LEU A 1 84 ? 9.958 2.825 6.316 1.00 91.19 84 LEU A C 1
ATOM 672 O O . LEU A 1 84 ? 9.649 4.000 6.498 1.00 91.19 84 LEU A O 1
ATOM 676 N N . ARG A 1 85 ? 10.402 2.383 5.136 1.00 90.69 85 ARG A N 1
ATOM 677 C CA . ARG A 1 85 ? 10.601 3.264 3.973 1.00 90.69 85 ARG A CA 1
ATOM 678 C C . ARG A 1 85 ? 9.327 3.967 3.494 1.00 90.69 85 ARG A C 1
ATOM 680 O O . ARG A 1 85 ? 9.431 5.023 2.880 1.00 90.69 85 ARG A O 1
ATOM 687 N N . PHE A 1 86 ? 8.147 3.392 3.728 1.00 93.12 86 PHE A N 1
ATOM 688 C CA . PHE A 1 86 ? 6.865 3.981 3.324 1.00 93.12 86 PHE A CA 1
ATOM 689 C C . PHE A 1 86 ? 6.202 4.814 4.427 1.00 93.12 86 PHE A C 1
ATOM 691 O O . PHE A 1 86 ? 5.523 5.794 4.118 1.00 93.12 86 PHE A O 1
ATOM 698 N N . VAL A 1 87 ? 6.367 4.443 5.701 1.00 89.88 87 VAL A N 1
ATOM 699 C CA . VAL A 1 87 ? 5.825 5.229 6.826 1.00 89.88 87 VAL A CA 1
ATOM 700 C C . VAL A 1 87 ? 6.726 6.412 7.186 1.00 89.88 87 VAL A C 1
ATOM 702 O O . VAL A 1 87 ? 6.218 7.456 7.578 1.00 89.88 87 VAL A O 1
ATOM 705 N N . HIS A 1 88 ? 8.036 6.286 6.968 1.00 85.06 88 HIS A N 1
ATOM 706 C CA . HIS A 1 88 ? 9.039 7.341 7.117 1.00 85.06 88 HIS A CA 1
ATOM 707 C C . HIS A 1 88 ? 9.873 7.472 5.837 1.00 85.06 88 HIS A C 1
ATOM 709 O O . HIS A 1 88 ? 11.057 7.123 5.819 1.00 85.06 88 HIS A O 1
ATOM 715 N N . PRO A 1 89 ? 9.270 7.948 4.737 1.00 80.25 89 PRO A N 1
ATOM 716 C CA . PRO A 1 89 ? 10.024 8.185 3.521 1.00 80.25 89 PRO A CA 1
ATOM 717 C C . PRO A 1 89 ? 11.076 9.277 3.764 1.00 80.25 89 PRO A C 1
ATOM 719 O O . PRO A 1 89 ? 10.816 10.272 4.438 1.00 80.25 89 PRO A O 1
ATOM 722 N N . ASN A 1 90 ? 12.256 9.131 3.155 1.00 67.31 90 ASN A N 1
ATOM 723 C CA . ASN A 1 90 ? 13.314 10.155 3.161 1.00 67.31 90 ASN A CA 1
ATOM 724 C C . ASN A 1 90 ? 12.950 11.391 2.303 1.00 67.31 90 ASN A C 1
ATOM 726 O O . ASN A 1 90 ? 13.830 12.129 1.856 1.00 67.31 90 ASN A O 1
ATOM 730 N N . THR A 1 91 ? 11.664 11.601 2.014 1.00 59.19 91 THR A N 1
ATOM 731 C CA . THR A 1 91 ? 11.163 12.672 1.159 1.00 59.19 91 THR A CA 1
ATOM 732 C C . THR A 1 91 ? 11.192 14.013 1.882 1.00 59.19 91 THR A C 1
ATOM 734 O O . THR A 1 91 ? 10.988 14.121 3.089 1.00 59.19 91 THR A O 1
ATOM 737 N N . ILE A 1 92 ? 11.406 15.077 1.105 1.00 52.66 92 ILE A N 1
ATOM 738 C CA . ILE A 1 92 ? 11.424 16.464 1.596 1.00 52.66 92 ILE A CA 1
ATOM 739 C C . ILE A 1 92 ? 10.042 16.877 2.145 1.00 52.66 92 ILE A C 1
ATOM 741 O O . ILE A 1 92 ? 9.950 17.732 3.023 1.00 52.66 92 ILE A O 1
ATOM 745 N N . ILE A 1 93 ? 8.967 16.240 1.667 1.00 57.22 93 ILE A 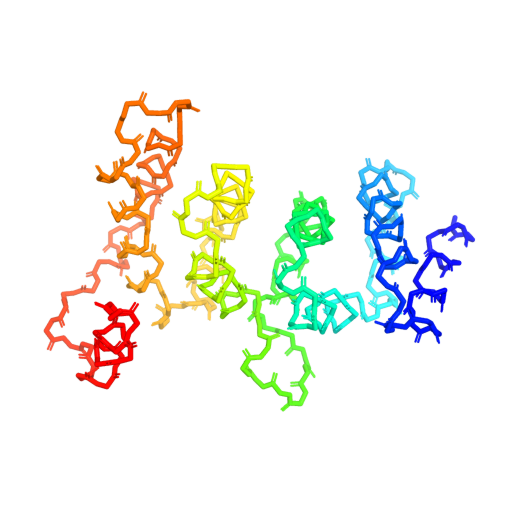N 1
ATOM 746 C CA . ILE A 1 93 ? 7.586 16.505 2.079 1.00 57.22 93 ILE A CA 1
ATOM 747 C C . ILE A 1 93 ? 7.168 15.436 3.097 1.00 57.22 93 ILE A C 1
ATOM 749 O O . ILE A 1 93 ? 6.820 14.315 2.728 1.00 57.22 93 ILE A O 1
ATOM 753 N N . LYS A 1 94 ? 7.216 15.786 4.389 1.00 55.09 94 LYS A N 1
ATOM 754 C CA . LYS A 1 94 ? 6.867 14.890 5.513 1.00 55.09 94 LYS A CA 1
ATOM 755 C C . LYS A 1 94 ? 5.397 14.440 5.513 1.00 55.09 94 LYS A C 1
ATOM 757 O O . LYS A 1 94 ? 5.067 13.407 6.093 1.00 55.09 94 LYS A O 1
ATOM 762 N N . GLU A 1 95 ? 4.533 15.211 4.860 1.00 60.75 95 GLU A N 1
ATOM 763 C CA . GLU A 1 95 ? 3.080 15.000 4.798 1.00 60.75 95 GLU A CA 1
ATOM 764 C C . GLU A 1 95 ? 2.674 13.885 3.820 1.00 60.75 95 GLU A C 1
ATOM 766 O O . GLU A 1 95 ? 1.575 13.349 3.915 1.00 60.75 95 GLU A O 1
ATOM 771 N N . GLN A 1 96 ? 3.566 13.472 2.915 1.00 73.38 96 GLN A N 1
ATOM 772 C CA . GLN A 1 96 ? 3.303 12.429 1.917 1.00 73.38 96 GLN A CA 1
ATOM 773 C C . GLN A 1 96 ? 3.835 11.062 2.367 1.00 73.38 96 GLN A C 1
ATOM 775 O O . GLN A 1 96 ? 4.519 10.372 1.616 1.00 73.38 96 GLN A O 1
ATOM 780 N N . ASN A 1 97 ? 3.540 10.663 3.605 1.00 89.31 97 ASN A N 1
ATOM 781 C CA . ASN A 1 97 ? 3.819 9.306 4.080 1.00 89.31 97 ASN A CA 1
ATOM 782 C C . ASN A 1 97 ? 2.608 8.379 3.890 1.00 89.31 97 ASN A C 1
ATOM 784 O O . ASN A 1 97 ? 1.476 8.824 3.683 1.00 89.31 97 ASN A O 1
ATOM 788 N N . LEU A 1 98 ? 2.840 7.067 3.977 1.00 92.81 98 LEU A N 1
ATOM 789 C CA . LEU A 1 98 ? 1.797 6.069 3.737 1.00 92.81 98 LEU A CA 1
ATOM 790 C C . LEU A 1 98 ? 0.590 6.215 4.676 1.00 92.81 98 LEU A C 1
ATOM 792 O O . LEU A 1 98 ? -0.536 6.001 4.239 1.00 92.81 98 LEU A O 1
ATOM 796 N N . ILE A 1 99 ? 0.798 6.597 5.937 1.00 92.12 99 ILE A N 1
ATOM 797 C CA . ILE A 1 99 ? -0.285 6.729 6.923 1.00 92.12 99 ILE A CA 1
ATOM 798 C C . ILE A 1 99 ? -1.195 7.905 6.561 1.00 92.12 99 ILE A C 1
ATOM 800 O O . ILE A 1 99 ? -2.413 7.742 6.512 1.00 92.12 99 ILE A O 1
ATOM 804 N N . ALA A 1 100 ? -0.614 9.058 6.228 1.00 90.50 100 ALA A N 1
ATOM 805 C CA . ALA A 1 100 ? -1.369 10.227 5.783 1.00 90.50 100 ALA A CA 1
ATOM 806 C C . ALA A 1 100 ? -2.185 9.927 4.512 1.00 90.50 100 ALA A C 1
ATOM 808 O O . ALA A 1 100 ? -3.362 10.282 4.418 1.00 90.50 100 ALA A O 1
ATOM 809 N N . LEU A 1 101 ? -1.594 9.203 3.556 1.00 94.12 101 LEU A N 1
ATOM 810 C CA . LEU A 1 101 ? -2.281 8.825 2.320 1.00 94.12 101 LEU A CA 1
ATOM 811 C C . LEU A 1 101 ? -3.373 7.769 2.532 1.00 94.12 101 LEU A C 1
ATOM 813 O O . LEU A 1 101 ? -4.380 7.814 1.828 1.00 94.12 101 LEU A O 1
ATOM 817 N N . ILE A 1 102 ? -3.230 6.859 3.503 1.00 94.94 102 ILE A N 1
ATOM 818 C CA . ILE A 1 102 ? -4.314 5.948 3.909 1.00 94.94 102 ILE A CA 1
ATOM 819 C C . ILE A 1 102 ? -5.513 6.756 4.424 1.00 94.94 102 ILE A C 1
ATOM 821 O O . ILE A 1 102 ? -6.637 6.518 3.979 1.00 94.94 102 ILE A O 1
ATOM 825 N N . SER A 1 103 ? -5.281 7.742 5.296 1.00 91.44 103 SER A N 1
ATOM 826 C CA . SER A 1 103 ? -6.344 8.615 5.812 1.00 91.44 103 SER A CA 1
ATOM 827 C C . SER A 1 103 ? -7.026 9.410 4.693 1.00 91.44 103 SER A C 1
ATOM 829 O O . SER A 1 103 ? -8.254 9.424 4.613 1.00 91.44 103 SER A O 1
ATOM 831 N N . LYS A 1 104 ? -6.246 10.003 3.775 1.00 92.75 104 LYS A N 1
ATOM 832 C CA . LYS A 1 104 ? -6.764 10.722 2.594 1.00 92.75 104 LYS A CA 1
ATOM 833 C C . LYS A 1 104 ? -7.599 9.816 1.685 1.00 92.75 104 LYS A C 1
ATOM 835 O O . LYS A 1 104 ? -8.652 10.217 1.192 1.00 92.75 104 LYS A O 1
ATOM 840 N N . ALA A 1 105 ? -7.131 8.596 1.433 1.00 94.44 105 ALA A N 1
ATOM 841 C CA . ALA A 1 105 ? -7.837 7.656 0.574 1.00 94.44 105 ALA A CA 1
ATOM 842 C C . ALA A 1 105 ? -9.157 7.203 1.196 1.00 94.44 105 ALA A C 1
ATOM 844 O O . ALA A 1 105 ? -10.148 7.093 0.485 1.00 94.44 105 ALA A O 1
ATOM 845 N N . TYR A 1 106 ? -9.198 6.988 2.509 1.00 92.75 106 TYR A N 1
ATOM 846 C CA . TYR A 1 106 ? -10.438 6.644 3.197 1.00 92.75 106 TYR A CA 1
ATOM 847 C C . TYR A 1 106 ? -11.473 7.765 3.157 1.00 92.75 106 TYR A C 1
ATOM 849 O O . TYR A 1 106 ? -12.628 7.487 2.854 1.00 92.75 106 TYR A O 1
ATOM 857 N N . SER A 1 107 ? -11.075 9.019 3.402 1.00 91.56 107 SER A N 1
ATOM 858 C CA . SER A 1 107 ? -12.013 10.148 3.311 1.00 91.56 107 SER A CA 1
ATOM 859 C C . SER A 1 107 ? -12.546 10.334 1.889 1.00 91.56 107 SER A C 1
ATOM 861 O O . SER A 1 107 ? -13.720 10.633 1.701 1.00 91.56 107 SER A O 1
ATOM 863 N N . THR A 1 108 ? -11.706 10.086 0.882 1.00 94.25 108 THR A N 1
ATOM 864 C CA . THR A 1 108 ? -12.093 10.150 -0.535 1.00 94.25 108 THR A CA 1
ATOM 865 C C . THR A 1 108 ? -13.030 9.003 -0.936 1.00 94.25 108 THR A C 1
ATOM 867 O O . THR A 1 108 ? -13.983 9.210 -1.681 1.00 94.25 108 THR A O 1
ATOM 870 N N . HIS A 1 109 ? -12.765 7.789 -0.445 1.00 92.12 109 HIS A N 1
ATOM 871 C CA . HIS A 1 109 ? -13.400 6.535 -0.878 1.00 92.12 109 HIS A CA 1
ATOM 872 C C . HIS A 1 109 ? -14.226 5.882 0.226 1.00 92.12 109 HIS A C 1
ATO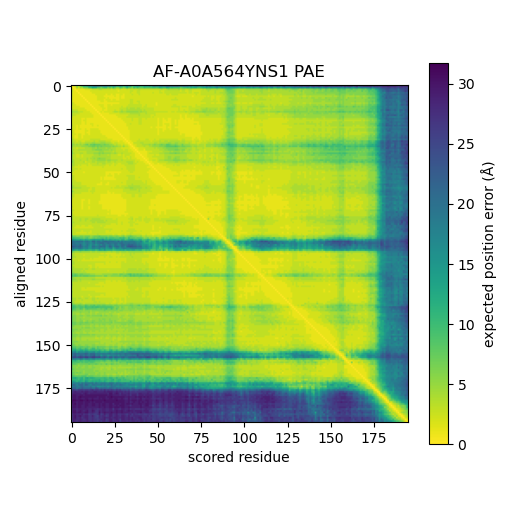M 874 O O . HIS A 1 109 ? -14.239 4.658 0.373 1.00 92.12 109 HIS A O 1
ATOM 880 N N . HIS A 1 110 ? -14.909 6.710 1.008 1.00 86.94 110 HIS A N 1
ATOM 881 C CA . HIS A 1 110 ? -15.547 6.343 2.270 1.00 86.94 110 HIS A CA 1
ATOM 882 C C . HIS A 1 110 ? -16.568 5.192 2.176 1.00 86.94 110 HIS A C 1
ATOM 884 O O . HIS A 1 110 ? -16.820 4.520 3.181 1.00 86.94 110 HIS A O 1
ATOM 890 N N . ASP A 1 111 ? -17.113 4.930 0.983 1.00 87.31 111 ASP A N 1
ATOM 891 C CA . ASP A 1 111 ? -18.086 3.860 0.713 1.00 87.31 111 ASP A CA 1
ATOM 892 C C . ASP A 1 111 ? -17.579 2.803 -0.292 1.00 87.31 111 ASP A C 1
ATOM 894 O O . ASP A 1 111 ? -18.327 1.922 -0.720 1.00 87.31 111 ASP A O 1
ATOM 898 N N . ASN A 1 112 ? -16.302 2.853 -0.685 1.00 91.56 112 ASN A N 1
ATOM 899 C CA . ASN A 1 112 ? -15.714 1.872 -1.596 1.00 91.56 112 ASN A CA 1
ATOM 900 C C . ASN A 1 112 ? -15.072 0.717 -0.810 1.00 91.56 112 ASN A C 1
ATOM 902 O O . ASN A 1 112 ? -13.886 0.746 -0.469 1.00 91.56 112 ASN A O 1
ATOM 906 N N . ASP A 1 113 ? -15.845 -0.351 -0.588 1.00 91.00 113 ASP A N 1
ATOM 907 C CA . ASP A 1 113 ? -15.420 -1.570 0.123 1.00 91.00 113 ASP A CA 1
ATOM 908 C C . ASP A 1 113 ? -14.074 -2.133 -0.355 1.00 91.00 113 ASP A C 1
ATOM 910 O O . ASP A 1 113 ? -13.300 -2.688 0.429 1.00 91.00 113 ASP A O 1
ATOM 914 N N . ARG A 1 114 ? -13.792 -2.038 -1.661 1.00 92.50 114 ARG A N 1
ATOM 915 C CA . ARG A 1 114 ? -12.572 -2.593 -2.255 1.00 92.50 114 ARG A CA 1
ATOM 916 C C . ARG A 1 114 ? -11.349 -1.784 -1.827 1.00 92.50 114 ARG A C 1
ATOM 918 O O . ARG A 1 114 ? -10.325 -2.382 -1.491 1.00 92.50 114 ARG A O 1
ATOM 925 N N . ILE A 1 115 ? -11.456 -0.457 -1.832 1.00 95.31 115 ILE A N 1
ATOM 926 C CA . ILE A 1 115 ? -10.384 0.436 -1.379 1.00 95.31 115 ILE A CA 1
ATOM 927 C C . ILE A 1 115 ? -10.216 0.302 0.132 1.00 95.31 115 ILE A C 1
ATOM 929 O O . ILE A 1 115 ? -9.119 0.005 0.596 1.00 95.31 115 ILE A O 1
ATOM 933 N N . ILE A 1 116 ? -11.304 0.366 0.897 1.00 94.81 116 ILE A N 1
ATOM 934 C CA . ILE A 1 116 ? -11.271 0.177 2.355 1.00 94.81 116 ILE A CA 1
ATOM 935 C C . ILE A 1 116 ? -10.611 -1.159 2.721 1.00 94.81 116 ILE A C 1
ATOM 937 O O . ILE A 1 116 ? -9.751 -1.211 3.600 1.00 94.81 116 ILE A O 1
ATOM 941 N N . GLY A 1 117 ? -10.925 -2.236 1.998 1.00 94.00 117 GLY A N 1
ATOM 942 C CA . GLY A 1 117 ? -10.304 -3.541 2.205 1.00 94.00 117 GLY A CA 1
ATOM 943 C C . GLY A 1 117 ? -8.786 -3.557 2.019 1.00 94.00 117 GLY A C 1
ATOM 944 O O . GLY A 1 117 ? -8.089 -4.187 2.820 1.00 94.00 117 GLY A O 1
ATOM 945 N N . ILE A 1 118 ? -8.244 -2.864 1.008 1.00 96.50 118 ILE A N 1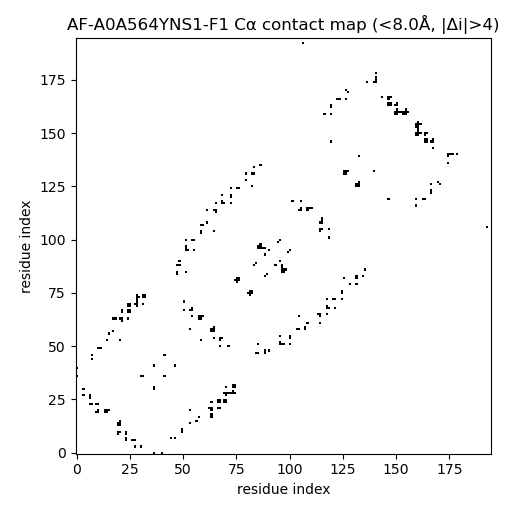
ATOM 946 C CA . ILE A 1 118 ? -6.783 -2.783 0.845 1.00 96.50 118 ILE A CA 1
ATOM 947 C C . ILE A 1 118 ? -6.141 -1.879 1.906 1.00 96.50 118 ILE A C 1
ATOM 949 O O . ILE A 1 118 ? -5.066 -2.223 2.397 1.00 96.50 118 ILE A O 1
ATOM 953 N N . LEU A 1 119 ? -6.813 -0.805 2.339 1.00 96.19 119 LEU A N 1
ATOM 954 C CA . LEU A 1 119 ? -6.337 0.055 3.431 1.00 96.19 119 LEU A CA 1
ATOM 955 C C . LEU A 1 119 ? -6.235 -0.721 4.753 1.00 96.19 119 LEU A C 1
ATOM 957 O O . LEU A 1 119 ? -5.196 -0.691 5.410 1.00 96.19 119 LEU A O 1
ATOM 961 N N . VAL A 1 120 ? -7.263 -1.499 5.109 1.00 94.50 120 VAL A N 1
ATOM 962 C CA . VAL A 1 120 ? -7.244 -2.364 6.305 1.00 94.50 120 VAL A CA 1
ATOM 963 C C . VAL A 1 120 ? -6.107 -3.385 6.225 1.00 94.50 120 VAL A C 1
ATOM 965 O O . VAL A 1 120 ? -5.410 -3.617 7.212 1.00 94.50 120 VAL A O 1
ATOM 968 N N . LYS A 1 121 ? -5.863 -3.975 5.049 1.00 94.44 121 LYS A N 1
ATOM 969 C CA . LYS A 1 121 ? -4.759 -4.926 4.854 1.00 94.44 121 LYS A CA 1
ATOM 970 C C . LYS A 1 121 ? -3.382 -4.274 5.037 1.00 94.44 121 LYS A C 1
ATOM 972 O O . LYS A 1 121 ? -2.501 -4.871 5.661 1.00 94.44 121 LYS A O 1
ATOM 977 N N . LEU A 1 122 ? -3.208 -3.053 4.532 1.00 95.56 122 LEU A N 1
ATOM 978 C CA . LEU A 1 122 ? -1.990 -2.266 4.729 1.00 95.56 122 LEU A CA 1
ATOM 979 C C . LEU A 1 122 ? -1.759 -1.973 6.208 1.00 95.56 122 LEU A C 1
ATOM 981 O O . LEU A 1 122 ? -0.674 -2.256 6.710 1.00 95.56 122 LEU A O 1
ATOM 985 N N . LEU A 1 123 ? -2.784 -1.500 6.922 1.00 94.44 123 LEU A N 1
ATOM 986 C CA . LEU A 1 123 ? -2.697 -1.259 8.364 1.00 94.44 123 LEU A CA 1
ATOM 987 C C . LEU A 1 123 ? -2.351 -2.531 9.134 1.00 94.44 123 LEU A C 1
ATOM 989 O O . LEU A 1 123 ? -1.490 -2.498 10.005 1.00 94.44 123 LEU A O 1
ATOM 993 N N . GLY A 1 124 ? -2.936 -3.670 8.764 1.00 92.50 124 GLY A N 1
ATOM 994 C CA . GLY A 1 124 ? -2.571 -4.953 9.357 1.00 92.50 124 GLY A CA 1
ATOM 995 C C . GLY A 1 124 ? -1.090 -5.281 9.176 1.00 92.50 124 GLY A C 1
ATOM 996 O O . GLY A 1 124 ? -0.462 -5.773 10.107 1.00 92.50 124 GLY A O 1
ATOM 997 N N . THR A 1 125 ? -0.510 -4.960 8.019 1.00 93.00 125 THR A N 1
ATOM 998 C CA . THR A 1 125 ? 0.923 -5.170 7.761 1.00 93.00 125 THR A CA 1
ATOM 999 C C . THR A 1 125 ? 1.787 -4.194 8.563 1.00 93.00 125 THR A C 1
ATOM 1001 O O . THR A 1 125 ? 2.745 -4.612 9.208 1.00 93.00 125 THR A O 1
ATOM 1004 N N . ILE A 1 126 ? 1.420 -2.909 8.580 1.00 92.00 126 ILE A N 1
ATOM 1005 C CA . ILE A 1 126 ? 2.146 -1.847 9.293 1.00 92.00 126 ILE A CA 1
ATOM 1006 C C . ILE A 1 126 ? 2.174 -2.114 10.800 1.00 92.00 126 ILE A C 1
ATOM 1008 O O . ILE A 1 126 ? 3.217 -2.006 11.436 1.00 92.00 126 ILE A O 1
ATOM 1012 N N . MET A 1 127 ? 1.040 -2.512 11.370 1.00 89.31 127 MET A N 1
ATOM 1013 C CA . MET A 1 127 ? 0.860 -2.636 12.817 1.00 89.31 127 MET A CA 1
ATOM 1014 C C . MET A 1 127 ? 1.271 -4.005 13.381 1.00 89.31 127 MET A C 1
ATOM 1016 O O . MET A 1 127 ? 0.988 -4.292 14.539 1.00 89.31 127 MET A O 1
ATOM 1020 N N . THR A 1 128 ? 1.906 -4.876 12.585 1.00 86.44 128 THR A N 1
ATOM 1021 C CA . THR A 1 128 ? 2.318 -6.222 13.037 1.00 86.44 128 THR A CA 1
ATOM 1022 C C . THR A 1 128 ? 3.676 -6.234 13.757 1.00 86.44 128 THR A C 1
ATOM 1024 O O . THR A 1 128 ? 3.967 -7.191 14.468 1.00 86.44 128 THR A O 1
ATOM 1027 N N . ASN A 1 129 ? 4.524 -5.215 13.585 1.00 85.25 129 ASN A N 1
ATOM 1028 C CA . ASN A 1 129 ? 5.885 -5.197 14.135 1.00 85.25 129 ASN A CA 1
ATOM 1029 C C . ASN A 1 129 ? 6.048 -4.099 15.196 1.00 85.25 129 ASN A C 1
ATOM 1031 O O . ASN A 1 129 ? 5.800 -2.930 14.900 1.00 85.25 129 ASN A O 1
ATOM 1035 N N . ASP A 1 130 ? 6.539 -4.459 16.383 1.00 84.62 130 ASP A N 1
ATOM 1036 C CA . ASP A 1 130 ? 6.729 -3.525 17.501 1.00 84.62 130 ASP A CA 1
ATOM 1037 C C . ASP A 1 130 ? 7.677 -2.366 17.159 1.00 84.62 130 ASP A C 1
ATOM 1039 O O . ASP A 1 130 ? 7.376 -1.221 17.477 1.00 84.62 130 ASP A O 1
ATOM 1043 N N . ALA A 1 131 ? 8.762 -2.612 16.417 1.00 85.44 131 ALA A N 1
ATOM 1044 C CA . ALA A 1 131 ? 9.681 -1.550 15.999 1.00 85.44 131 ALA A CA 1
ATOM 1045 C C . ALA A 1 131 ? 9.013 -0.552 15.037 1.00 85.44 131 ALA A C 1
ATOM 1047 O O . ALA A 1 131 ? 9.327 0.637 15.042 1.00 85.44 131 ALA A O 1
ATOM 1048 N N . ILE A 1 132 ? 8.063 -1.020 14.218 1.00 87.81 132 ILE A N 1
ATOM 1049 C CA . ILE A 1 132 ? 7.265 -0.133 13.364 1.00 87.81 132 ILE A CA 1
ATOM 1050 C C . ILE A 1 132 ? 6.283 0.660 14.226 1.00 87.81 132 ILE A C 1
ATOM 1052 O O . ILE A 1 132 ? 6.167 1.865 14.027 1.00 87.81 132 ILE A O 1
ATOM 1056 N N . LEU A 1 133 ? 5.617 0.021 15.195 1.00 88.06 133 LEU A N 1
ATOM 1057 C CA . LEU A 1 133 ? 4.718 0.697 16.138 1.00 88.06 133 LEU A CA 1
ATOM 1058 C C . LEU A 1 133 ? 5.442 1.783 16.943 1.00 88.06 133 LEU A C 1
ATOM 1060 O O . LEU A 1 133 ? 4.917 2.883 17.084 1.00 88.06 133 LEU A O 1
ATOM 1064 N N . GLU A 1 134 ? 6.658 1.518 17.416 1.00 86.38 134 GLU A N 1
ATOM 1065 C CA . GLU A 1 134 ? 7.512 2.525 18.053 1.00 86.38 134 GLU A CA 1
ATOM 1066 C C . GLU A 1 134 ? 7.817 3.690 17.109 1.00 86.38 134 GLU A C 1
ATOM 1068 O O . GLU A 1 134 ? 7.695 4.851 17.502 1.00 86.38 134 GLU A O 1
ATOM 1073 N N . ALA A 1 135 ? 8.148 3.399 15.848 1.00 84.38 135 ALA A N 1
ATOM 1074 C CA . ALA A 1 135 ? 8.421 4.428 14.852 1.00 84.38 135 ALA A CA 1
ATOM 1075 C C . ALA A 1 135 ? 7.194 5.326 14.604 1.00 84.38 135 ALA A C 1
ATOM 1077 O O . ALA A 1 135 ? 7.337 6.538 14.470 1.00 84.38 135 ALA A O 1
ATOM 1078 N N . ILE A 1 136 ? 5.986 4.759 14.596 1.00 86.62 136 ILE A N 1
ATOM 1079 C CA . ILE A 1 136 ? 4.738 5.483 14.307 1.00 86.62 136 ILE A CA 1
ATOM 1080 C C . ILE A 1 136 ? 3.929 5.822 15.569 1.00 86.62 136 ILE A C 1
ATOM 1082 O O . ILE A 1 136 ? 2.729 6.080 15.479 1.00 86.62 136 ILE A O 1
ATOM 1086 N N . PHE A 1 137 ? 4.561 5.830 16.747 1.00 85.56 137 PHE A N 1
ATOM 1087 C CA . PHE A 1 137 ? 3.884 5.933 18.046 1.00 85.56 137 PHE A CA 1
ATOM 1088 C C . PHE A 1 137 ? 2.843 7.061 18.112 1.00 85.56 137 PHE A C 1
ATOM 1090 O O . PHE A 1 137 ? 1.715 6.849 18.560 1.00 85.56 137 PHE A O 1
ATOM 1097 N N . SER A 1 138 ? 3.198 8.246 17.609 1.00 84.06 138 SER A N 1
ATOM 1098 C CA . SER A 1 138 ? 2.353 9.445 17.652 1.00 84.06 138 SER A CA 1
ATOM 1099 C C . SER A 1 138 ? 1.051 9.325 16.856 1.00 84.06 138 SER A C 1
ATOM 1101 O O . SER A 1 138 ? 0.085 10.013 17.174 1.00 84.06 138 SER A O 1
ATOM 1103 N N . VAL A 1 139 ? 0.993 8.451 15.848 1.00 85.56 139 VAL A N 1
ATOM 1104 C CA . VAL A 1 139 ? -0.177 8.282 14.969 1.00 85.56 139 VAL A CA 1
ATOM 1105 C C . VAL A 1 139 ? -0.991 7.025 15.283 1.00 85.56 139 VAL A C 1
ATOM 1107 O O . VAL A 1 139 ? -2.061 6.827 14.705 1.00 85.56 139 VAL A O 1
ATOM 1110 N N . ILE A 1 140 ? -0.548 6.187 16.230 1.00 87.44 140 ILE A N 1
ATOM 1111 C CA . ILE A 1 140 ? -1.302 4.999 16.665 1.00 87.44 140 ILE A CA 1
ATOM 1112 C C . ILE A 1 140 ? -2.720 5.344 17.150 1.00 87.44 140 ILE A C 1
ATOM 1114 O O . ILE A 1 140 ? -3.643 4.631 16.747 1.00 87.44 140 ILE A O 1
ATOM 1118 N N . PRO A 1 141 ? -2.955 6.400 17.960 1.00 86.62 141 PRO A N 1
ATOM 1119 C CA . PRO A 1 141 ? -4.312 6.756 18.380 1.00 86.62 141 PRO A CA 1
ATOM 1120 C C . PRO A 1 141 ? -5.244 7.023 17.190 1.00 86.62 141 PRO A C 1
ATOM 1122 O O . PRO A 1 141 ? -6.365 6.513 17.153 1.00 86.62 141 PRO A O 1
ATOM 1125 N N . THR A 1 142 ? -4.751 7.729 16.170 1.00 85.00 142 THR A N 1
ATOM 1126 C CA . THR A 1 142 ? -5.482 7.999 14.924 1.00 85.00 142 THR A CA 1
ATOM 1127 C C . THR A 1 142 ? -5.816 6.708 14.180 1.00 85.00 142 THR A C 1
ATOM 1129 O O . THR A 1 142 ? -6.959 6.499 13.775 1.00 85.00 142 THR A O 1
ATOM 1132 N N . LEU A 1 143 ? -4.852 5.792 14.056 1.00 88.94 143 LEU A N 1
ATOM 1133 C CA . LEU A 1 143 ? -5.071 4.489 13.420 1.00 88.94 143 LEU A CA 1
ATOM 1134 C C . LEU A 1 143 ? -6.065 3.612 14.196 1.00 88.94 143 LEU A C 1
ATOM 1136 O O . LEU A 1 143 ? -6.863 2.895 13.590 1.00 88.94 143 LEU A O 1
ATOM 1140 N N . LYS A 1 144 ? -6.066 3.684 15.532 1.00 88.56 144 LYS A N 1
ATOM 1141 C CA . LYS A 1 144 ? -7.065 3.007 16.373 1.00 88.56 144 LYS A CA 1
ATOM 1142 C C . LYS A 1 144 ? -8.465 3.569 16.143 1.00 88.56 144 LYS A C 1
ATOM 1144 O O . LYS A 1 144 ? -9.402 2.786 15.978 1.00 88.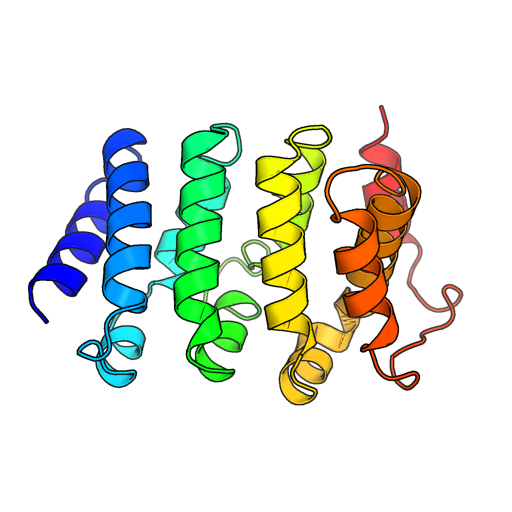56 144 LYS A O 1
ATOM 1149 N N . ALA A 1 145 ? -8.615 4.893 16.108 1.00 86.62 145 ALA A N 1
ATOM 1150 C CA . ALA A 1 145 ? -9.896 5.541 15.827 1.00 86.62 145 ALA A CA 1
ATOM 1151 C C . ALA A 1 145 ? -10.430 5.124 14.448 1.00 86.62 145 ALA A C 1
ATOM 1153 O O . ALA A 1 145 ? -11.561 4.653 14.340 1.00 86.62 145 ALA A O 1
ATOM 1154 N N . PHE A 1 146 ? -9.564 5.161 13.436 1.00 88.94 146 PHE A N 1
ATOM 1155 C CA . PHE A 1 146 ? -9.852 4.715 12.077 1.00 88.94 146 PHE A CA 1
ATOM 1156 C C . PHE A 1 146 ? -10.354 3.264 12.009 1.00 88.94 146 PHE A C 1
ATOM 1158 O O . PHE A 1 146 ? -11.413 2.975 11.452 1.00 88.94 146 PHE A O 1
ATOM 1165 N N . LEU A 1 147 ? -9.624 2.321 12.615 1.00 90.00 147 LEU A N 1
ATOM 1166 C CA . LEU A 1 147 ? -10.024 0.910 12.630 1.00 90.00 147 LEU A CA 1
ATOM 1167 C C . LEU A 1 147 ? -11.314 0.683 13.430 1.00 90.00 147 LEU A C 1
ATOM 1169 O O . LEU A 1 147 ? -12.094 -0.208 13.090 1.00 90.00 147 LEU A O 1
ATOM 1173 N N . THR A 1 148 ? -11.553 1.477 14.475 1.00 89.62 148 THR A N 1
ATOM 1174 C CA . THR A 1 148 ? -12.784 1.419 15.279 1.00 89.62 148 THR A CA 1
ATOM 1175 C C . THR A 1 148 ? -13.990 1.882 14.469 1.00 89.62 148 THR A C 1
ATOM 1177 O O . THR A 1 148 ? -15.046 1.250 14.530 1.00 89.62 148 THR A O 1
ATOM 1180 N N . GLU A 1 149 ? -13.829 2.936 13.674 1.00 89.06 149 GLU A N 1
ATOM 1181 C CA . GLU A 1 149 ? -14.853 3.428 12.755 1.00 89.06 149 GLU A CA 1
ATOM 1182 C C . GLU A 1 149 ? -15.172 2.399 11.662 1.00 89.06 149 GLU A C 1
ATOM 1184 O O . GLU A 1 149 ? -16.334 2.059 11.446 1.00 89.06 149 GLU A O 1
ATOM 1189 N N . ILE A 1 150 ? -14.156 1.812 11.023 1.00 87.31 150 ILE A N 1
ATOM 1190 C CA . ILE A 1 150 ? -14.379 0.744 10.035 1.00 87.31 150 ILE A CA 1
ATOM 1191 C C . ILE A 1 150 ? -15.073 -0.453 10.685 1.00 87.31 150 ILE A C 1
ATOM 1193 O O . ILE A 1 150 ? -16.009 -1.018 10.116 1.00 87.31 150 ILE A O 1
ATOM 1197 N N . TYR A 1 151 ? -14.639 -0.849 11.883 1.00 87.50 151 TYR A N 1
ATOM 1198 C CA . TYR A 1 151 ? -15.288 -1.927 12.615 1.00 87.50 151 TYR A CA 1
ATOM 1199 C C . TYR A 1 151 ? -16.763 -1.624 12.871 1.00 87.50 151 TYR A C 1
ATOM 1201 O O . TYR A 1 151 ? -17.583 -2.507 12.640 1.00 87.50 151 TYR A O 1
ATOM 1209 N N . SER A 1 152 ? -17.112 -0.411 13.311 1.00 85.88 152 SER A N 1
ATOM 1210 C CA . SER A 1 152 ? -18.495 -0.035 13.621 1.00 85.88 152 SER A CA 1
ATOM 1211 C C . SER A 1 152 ? -19.374 0.070 12.373 1.00 85.88 152 SER A C 1
ATOM 1213 O O . SER A 1 152 ? -20.502 -0.424 12.386 1.00 85.88 152 SER A O 1
ATOM 1215 N N . ARG A 1 153 ? -18.855 0.633 11.277 1.00 85.62 153 ARG A N 1
ATOM 1216 C CA . ARG A 1 153 ? -19.589 0.804 10.014 1.00 85.62 153 ARG A CA 1
ATOM 1217 C C . ARG A 1 153 ? -19.791 -0.511 9.262 1.00 85.62 153 ARG A C 1
ATOM 1219 O O . ARG A 1 153 ? -20.867 -0.754 8.724 1.00 85.62 153 ARG A O 1
ATOM 1226 N N . PHE A 1 154 ? -18.786 -1.388 9.253 1.00 82.50 154 PHE A N 1
ATOM 1227 C CA . PHE A 1 154 ? -18.769 -2.602 8.426 1.00 82.50 154 PHE A CA 1
ATOM 1228 C C . PHE A 1 154 ? -18.926 -3.899 9.235 1.00 82.50 154 PHE A C 1
ATOM 1230 O O . PHE A 1 154 ? -18.466 -4.956 8.792 1.00 82.50 154 PHE A O 1
ATOM 1237 N N . GLN A 1 155 ? -19.601 -3.860 10.395 1.00 69.06 155 GLN A N 1
ATOM 1238 C CA . GLN A 1 155 ? -19.801 -5.035 11.269 1.00 69.06 155 GLN A CA 1
ATOM 1239 C C . GLN A 1 155 ? -20.347 -6.263 10.523 1.00 69.06 155 GLN A C 1
ATOM 1241 O O . GLN A 1 155 ? -19.935 -7.387 10.807 1.00 69.06 155 GLN A O 1
ATOM 1246 N N . ASN A 1 156 ? -21.221 -6.043 9.536 1.00 68.75 156 ASN A N 1
ATOM 1247 C CA . ASN A 1 156 ? -21.903 -7.100 8.784 1.00 68.75 156 ASN A CA 1
ATOM 1248 C C . ASN A 1 156 ? -21.374 -7.291 7.348 1.00 68.75 156 ASN A C 1
ATOM 1250 O O . ASN A 1 156 ? -21.871 -8.151 6.621 1.00 68.75 156 ASN A O 1
ATOM 1254 N N . CYS A 1 157 ? -20.372 -6.516 6.916 1.00 65.19 157 CYS A N 1
ATOM 1255 C CA . CYS A 1 157 ? -19.888 -6.528 5.534 1.00 65.19 157 CYS A CA 1
ATOM 1256 C C . CYS A 1 157 ? -18.589 -7.322 5.377 1.00 65.19 157 CYS A C 1
ATOM 1258 O O . CYS A 1 157 ? -17.540 -6.934 5.892 1.00 65.19 157 CYS A O 1
ATOM 1260 N N . ARG A 1 158 ? -18.660 -8.410 4.593 1.00 62.44 158 ARG A N 1
ATOM 1261 C CA . ARG A 1 158 ? -17.534 -9.068 3.887 1.00 62.44 158 ARG A CA 1
ATOM 1262 C C . ARG A 1 158 ? -16.248 -9.287 4.710 1.00 62.44 158 ARG A C 1
ATOM 1264 O O . ARG A 1 158 ? -15.153 -9.277 4.160 1.00 62.44 158 ARG A O 1
ATOM 1271 N N . GLY A 1 159 ? -16.362 -9.481 6.024 1.00 78.62 159 GLY A N 1
ATOM 1272 C CA . GLY A 1 159 ? -15.217 -9.682 6.918 1.00 78.62 159 GLY A CA 1
ATOM 1273 C C . GLY A 1 159 ? -14.342 -8.443 7.168 1.00 78.62 159 GLY A C 1
ATOM 1274 O O . GLY A 1 159 ? -13.351 -8.572 7.885 1.00 78.62 159 GLY A O 1
ATOM 1275 N N . LEU A 1 160 ? -14.696 -7.257 6.650 1.00 84.75 160 LEU A N 1
ATOM 1276 C CA . LEU A 1 160 ? -13.925 -6.018 6.839 1.00 84.75 160 LEU A CA 1
ATOM 1277 C C . LEU A 1 160 ? -13.897 -5.590 8.306 1.00 84.75 160 LEU A C 1
ATOM 1279 O O . LEU A 1 160 ? -12.821 -5.377 8.862 1.00 84.75 160 LEU A O 1
ATOM 1283 N N . GLY A 1 161 ? -15.062 -5.558 8.963 1.00 82.25 161 GLY A N 1
ATOM 1284 C CA . GLY A 1 161 ? -15.129 -5.259 10.393 1.00 82.25 161 GLY A CA 1
ATOM 1285 C C . GLY A 1 161 ? -14.353 -6.279 11.236 1.00 82.25 161 GLY A C 1
ATOM 1286 O O . GLY A 1 161 ? -13.630 -5.909 12.160 1.00 82.25 161 GLY A O 1
ATOM 1287 N N . 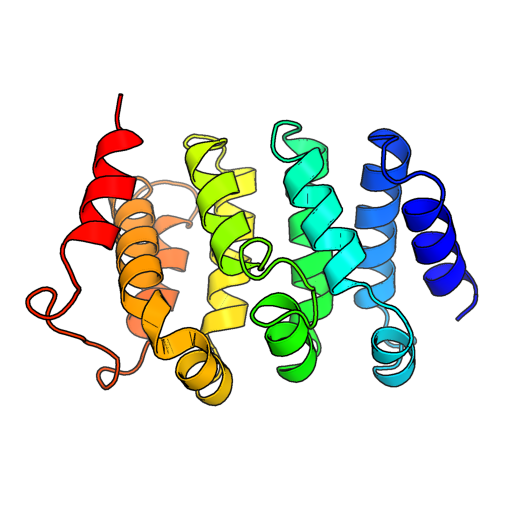ALA A 1 162 ? -14.419 -7.566 10.881 1.00 85.88 162 ALA A N 1
ATOM 1288 C CA . ALA A 1 162 ? -13.655 -8.607 11.567 1.00 85.88 162 ALA A CA 1
ATOM 1289 C C . ALA A 1 162 ? -12.136 -8.419 11.399 1.00 85.88 162 ALA A C 1
ATOM 1291 O O . ALA A 1 162 ? -11.400 -8.560 12.376 1.00 85.88 162 ALA A O 1
ATOM 1292 N N . ALA A 1 163 ? -11.669 -8.062 10.199 1.00 87.31 163 ALA A N 1
ATOM 1293 C CA . ALA A 1 163 ? -10.263 -7.764 9.938 1.00 87.31 163 ALA A CA 1
ATOM 1294 C C . ALA A 1 163 ? -9.790 -6.535 10.730 1.00 87.31 163 ALA A C 1
ATOM 1296 O O . ALA A 1 163 ? -8.760 -6.606 11.399 1.00 87.31 163 ALA A O 1
ATOM 1297 N N . ALA A 1 164 ? -10.571 -5.450 10.743 1.00 86.94 164 ALA A N 1
ATOM 1298 C CA . ALA A 1 164 ? -10.255 -4.252 11.520 1.00 86.94 164 ALA A CA 1
ATOM 1299 C C . ALA A 1 164 ? -10.158 -4.554 13.027 1.00 86.94 164 ALA A C 1
ATOM 1301 O O . ALA A 1 164 ? -9.182 -4.183 13.681 1.00 86.94 164 ALA A O 1
ATOM 1302 N N . ARG A 1 165 ? -11.109 -5.328 13.567 1.00 87.81 165 ARG A N 1
ATOM 1303 C CA . ARG A 1 165 ? -11.092 -5.776 14.967 1.00 87.81 165 ARG A CA 1
ATOM 1304 C C . ARG A 1 165 ? -9.880 -6.647 15.296 1.00 87.81 165 ARG A C 1
ATOM 1306 O O . ARG A 1 165 ? -9.305 -6.509 16.372 1.00 87.81 165 ARG A O 1
ATOM 1313 N N . GLN A 1 166 ? -9.490 -7.553 14.400 1.00 89.12 166 GLN A N 1
ATOM 1314 C CA . GLN A 1 166 ? -8.300 -8.380 14.608 1.00 89.12 166 GLN A CA 1
ATOM 1315 C C . GLN A 1 166 ? -7.028 -7.538 14.702 1.00 89.12 166 GLN A C 1
ATOM 1317 O O . GLN A 1 166 ? -6.169 -7.864 15.515 1.00 89.12 166 GLN A O 1
ATOM 1322 N N . ILE A 1 167 ? -6.911 -6.474 13.905 1.00 89.00 167 ILE A N 1
ATOM 1323 C CA . ILE A 1 167 ? -5.763 -5.563 13.967 1.00 89.00 167 ILE A CA 1
ATOM 1324 C C . ILE A 1 167 ? -5.776 -4.805 15.294 1.00 89.00 167 ILE A C 1
ATOM 1326 O O . ILE A 1 167 ? -4.773 -4.830 15.998 1.00 89.00 167 ILE A O 1
ATOM 1330 N N . LEU A 1 168 ? -6.919 -4.227 15.684 1.00 87.00 168 LEU A N 1
ATOM 1331 C CA . LEU A 1 168 ? -7.071 -3.528 16.968 1.00 87.00 168 LEU A CA 1
ATOM 1332 C C . LEU A 1 168 ? -6.636 -4.387 18.160 1.00 87.00 168 LEU A C 1
ATOM 1334 O O . LEU A 1 168 ? -5.868 -3.927 18.998 1.00 87.00 168 LEU A O 1
ATOM 1338 N N . ASN A 1 169 ? -7.064 -5.651 18.203 1.00 86.69 169 ASN A N 1
ATOM 1339 C CA . ASN A 1 169 ? -6.732 -6.564 19.299 1.00 86.69 169 ASN A CA 1
ATOM 1340 C C . ASN A 1 169 ? -5.248 -6.966 19.356 1.00 86.69 169 ASN A C 1
ATOM 1342 O O . ASN A 1 169 ? -4.820 -7.533 20.359 1.00 86.69 169 ASN A O 1
ATOM 1346 N N . ARG A 1 170 ? -4.481 -6.757 18.278 1.00 84.94 170 ARG A N 1
ATOM 1347 C CA . ARG A 1 170 ? -3.044 -7.072 18.239 1.00 84.94 170 ARG A CA 1
ATOM 1348 C C . ARG A 1 170 ? -2.183 -5.935 18.762 1.00 84.94 170 ARG A C 1
ATOM 1350 O O . ARG A 1 170 ? -1.029 -6.186 19.086 1.00 84.94 170 ARG A O 1
ATOM 1357 N N . ILE A 1 171 ? -2.713 -4.715 18.829 1.00 81.38 171 ILE A N 1
ATOM 1358 C CA . ILE A 1 171 ? -1.942 -3.562 19.284 1.00 81.38 171 ILE A CA 1
ATOM 1359 C C . ILE A 1 171 ? -1.668 -3.737 20.782 1.00 81.38 171 ILE A C 1
ATOM 1361 O O . ILE A 1 171 ? -2.626 -3.857 21.551 1.00 81.38 171 ILE A O 1
ATOM 1365 N N . PRO A 1 172 ? -0.398 -3.746 21.223 1.00 78.69 172 PRO A N 1
ATOM 1366 C CA . PRO A 1 172 ? -0.085 -3.891 22.636 1.00 78.69 172 PRO A CA 1
ATOM 1367 C C . PRO A 1 172 ? -0.720 -2.775 23.475 1.00 78.69 172 PRO A C 1
ATOM 1369 O O . PRO A 1 172 ? -0.744 -1.611 23.070 1.00 78.69 172 PRO A O 1
ATOM 1372 N N . GLY A 1 173 ? -1.175 -3.114 24.685 1.00 69.88 173 GLY A N 1
ATOM 1373 C CA . GLY A 1 173 ? -1.783 -2.145 25.610 1.00 69.88 173 GLY A CA 1
ATOM 1374 C C . GLY A 1 173 ? -0.839 -1.011 26.034 1.00 69.88 173 GLY A C 1
ATOM 1375 O O . GLY A 1 173 ? -1.292 0.043 26.459 1.00 69.88 1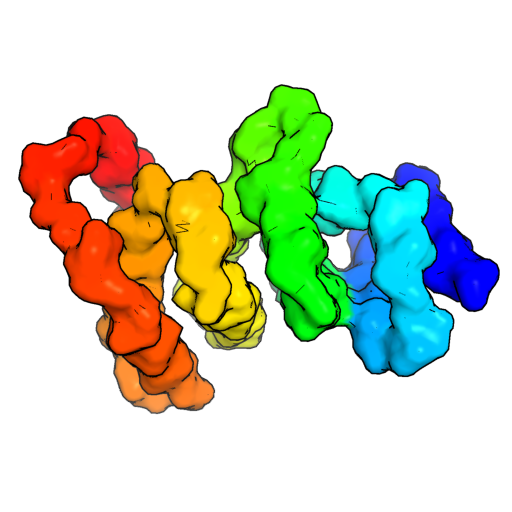73 GLY A O 1
ATOM 1376 N N . ALA A 1 174 ? 0.477 -1.171 25.841 1.00 69.50 174 ALA A N 1
ATOM 1377 C CA . ALA A 1 174 ? 1.461 -0.097 26.017 1.00 69.50 174 ALA A CA 1
ATOM 1378 C C . ALA A 1 174 ? 1.196 1.125 25.112 1.00 69.50 174 ALA A C 1
ATOM 1380 O O . ALA A 1 174 ? 1.654 2.224 25.412 1.00 69.50 174 ALA A O 1
ATOM 1381 N N . TYR A 1 175 ? 0.433 0.939 24.032 1.00 67.69 175 TYR A N 1
ATOM 1382 C CA . TYR A 1 175 ? 0.018 1.994 23.111 1.00 67.69 175 TYR A CA 1
ATOM 1383 C C . TYR A 1 175 ? -1.437 2.445 23.342 1.00 67.69 175 TYR A C 1
ATOM 1385 O O . TYR A 1 175 ? -2.029 3.101 22.478 1.00 67.69 175 TYR A O 1
ATOM 1393 N N . ASP A 1 176 ? -2.074 2.057 24.452 1.00 64.31 176 ASP A N 1
ATOM 1394 C CA . ASP A 1 176 ? -3.355 2.621 24.893 1.00 64.31 176 ASP A CA 1
ATOM 1395 C C . ASP A 1 176 ? -3.103 3.979 25.553 1.00 64.31 176 ASP A C 1
ATOM 1397 O O . ASP A 1 176 ? -3.002 4.113 26.770 1.00 64.31 176 ASP A O 1
ATOM 1401 N N . VAL A 1 177 ? -2.959 5.009 24.721 1.00 59.09 177 VAL A N 1
ATOM 1402 C CA . VAL A 1 177 ? -2.921 6.391 25.201 1.00 59.09 177 VAL A CA 1
ATOM 1403 C C . VAL A 1 177 ? -4.352 6.814 25.534 1.00 59.09 177 VAL A C 1
ATOM 1405 O O . VAL A 1 177 ? -5.246 6.725 24.691 1.00 59.09 177 VAL A O 1
ATOM 1408 N N . VAL A 1 178 ? -4.579 7.264 26.770 1.00 50.97 178 VAL A N 1
ATOM 1409 C CA . VAL A 1 178 ? -5.841 7.895 27.176 1.00 50.97 178 VAL A CA 1
ATOM 1410 C C . VAL A 1 178 ? -6.002 9.169 26.342 1.00 50.97 178 VAL A C 1
ATOM 1412 O O . VAL A 1 178 ? -5.117 10.018 26.354 1.00 50.97 178 VAL A O 1
ATOM 1415 N N . MET A 1 179 ? -7.116 9.296 25.616 1.00 47.09 179 MET A N 1
ATOM 1416 C CA . MET A 1 179 ? -7.418 10.408 24.690 1.00 47.09 179 MET A CA 1
ATOM 1417 C C . MET A 1 179 ? -7.300 11.819 25.311 1.00 47.09 179 MET A C 1
ATOM 1419 O O . MET A 1 179 ? -7.299 12.799 24.575 1.00 47.09 179 MET A O 1
ATOM 1423 N N . ASP A 1 180 ? -7.161 11.934 26.634 1.00 40.62 180 ASP A N 1
ATOM 1424 C CA . ASP A 1 180 ? -7.011 13.194 27.372 1.00 40.62 180 ASP A CA 1
ATOM 1425 C C . ASP A 1 180 ? -5.627 13.863 27.223 1.00 40.62 180 ASP A C 1
ATOM 1427 O O . ASP A 1 180 ? -5.437 14.982 27.698 1.00 40.62 180 ASP A O 1
ATOM 1431 N N . THR A 1 181 ? -4.649 13.214 26.577 1.00 43.50 181 THR A N 1
ATOM 1432 C CA . THR A 1 181 ? -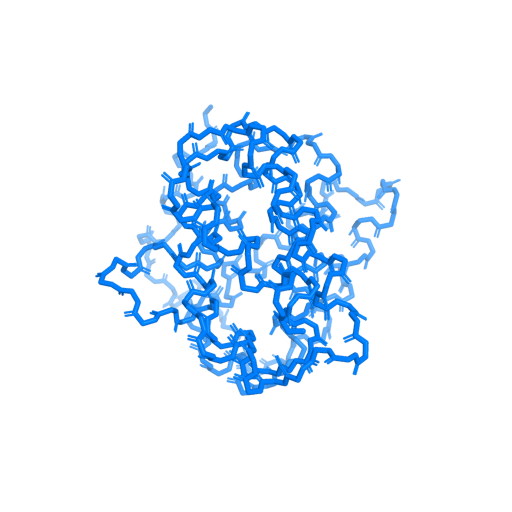3.297 13.775 26.356 1.00 43.50 181 THR A CA 1
ATOM 1433 C C . THR A 1 181 ? -2.963 14.073 24.894 1.00 43.50 181 THR A C 1
ATOM 1435 O O . THR A 1 181 ? -1.865 14.552 24.608 1.00 43.50 181 THR A O 1
ATOM 1438 N N . VAL A 1 182 ? -3.889 13.826 23.962 1.00 43.47 182 VAL A N 1
ATOM 1439 C CA . VAL A 1 182 ? -3.720 14.201 22.552 1.00 43.47 182 VAL A CA 1
ATOM 1440 C C . VAL A 1 182 ? -4.163 15.654 22.394 1.00 43.47 182 VAL A C 1
ATOM 1442 O O . VAL A 1 182 ? -5.309 15.989 22.685 1.00 43.47 182 VAL A O 1
ATOM 1445 N N . GLU A 1 183 ? -3.248 16.530 21.971 1.00 40.94 183 GLU A N 1
ATOM 1446 C CA . GLU A 1 183 ? -3.549 17.947 21.753 1.00 40.94 183 GLU A CA 1
ATOM 1447 C C . GLU A 1 183 ? -4.789 18.116 20.846 1.00 40.94 183 GLU A C 1
ATOM 1449 O O . GLU A 1 183 ? -4.901 17.442 19.816 1.00 40.94 183 GLU A O 1
ATOM 1454 N N . PRO A 1 184 ? -5.719 19.030 21.188 1.00 44.19 184 PRO A N 1
ATOM 1455 C CA . PRO A 1 184 ? -7.033 19.146 20.545 1.00 44.19 184 PRO A CA 1
ATOM 1456 C C . PRO A 1 184 ? -6.998 19.460 19.038 1.00 44.19 184 PRO A C 1
ATOM 1458 O O . PRO A 1 184 ? -8.018 19.331 18.368 1.00 44.19 184 PRO A O 1
ATOM 1461 N N . GLN A 1 185 ? -5.837 19.805 18.474 1.00 46.06 185 GLN A N 1
ATOM 1462 C CA . GLN A 1 185 ? -5.683 20.133 17.054 1.00 46.06 185 GLN A CA 1
ATOM 1463 C C . GLN A 1 185 ? -5.879 18.924 16.121 1.00 46.06 185 GLN A C 1
ATOM 1465 O O . GLN A 1 185 ? -6.392 19.095 15.020 1.00 46.06 185 GLN A O 1
ATOM 1470 N N . ILE A 1 186 ? -5.564 17.698 16.563 1.00 44.44 186 ILE A N 1
ATOM 1471 C CA . ILE A 1 186 ? -5.722 16.484 15.732 1.00 44.44 186 ILE A CA 1
ATOM 1472 C C . ILE A 1 186 ? -7.204 16.070 15.618 1.00 44.44 186 ILE A C 1
ATOM 1474 O O . ILE A 1 186 ? -7.625 15.488 14.620 1.00 44.44 186 ILE A O 1
ATOM 1478 N N . LEU A 1 187 ? -8.026 16.395 16.622 1.00 41.22 187 LEU A N 1
ATOM 1479 C CA . LEU A 1 187 ? -9.463 16.086 16.642 1.00 41.22 187 LEU A CA 1
ATOM 1480 C C . LEU A 1 187 ? -10.297 17.058 15.792 1.00 41.22 187 LEU A C 1
ATOM 1482 O O . LEU A 1 187 ? -11.333 16.661 15.251 1.00 41.22 187 LEU A O 1
ATOM 1486 N N . ASP A 1 188 ? -9.854 18.308 15.648 1.00 41.50 188 ASP A N 1
ATOM 1487 C CA . ASP A 1 188 ? -10.564 19.317 14.856 1.00 41.50 188 ASP A CA 1
ATOM 1488 C C . ASP A 1 188 ? -10.392 19.113 13.339 1.00 41.50 188 ASP A C 1
ATOM 1490 O O . ASP A 1 188 ? -11.327 19.383 12.580 1.00 41.50 188 ASP A O 1
ATOM 1494 N N . GLU A 1 189 ? -9.276 18.529 12.884 1.00 42.75 189 GLU A N 1
ATOM 1495 C CA . GLU A 1 189 ? -9.093 18.155 11.471 1.00 42.75 189 GLU A CA 1
ATOM 1496 C C . GLU A 1 189 ? -10.075 17.061 11.015 1.00 42.75 189 GLU A C 1
ATOM 1498 O O . GLU A 1 189 ? -10.547 17.090 9.879 1.00 42.75 189 GLU A O 1
ATOM 1503 N N . PHE A 1 190 ? -10.475 16.144 11.903 1.00 40.12 190 PHE A N 1
ATOM 1504 C CA . PHE A 1 190 ? -11.469 15.112 11.579 1.00 40.12 190 PHE A CA 1
ATOM 1505 C C . PHE A 1 190 ? -12.912 15.630 11.599 1.00 40.12 190 PHE A C 1
ATOM 1507 O O . PHE A 1 190 ? -13.731 15.206 10.780 1.00 40.12 190 PHE A O 1
ATOM 1514 N N . LYS A 1 191 ? -13.243 16.584 12.478 1.00 40.00 191 LYS A N 1
ATOM 1515 C CA . LYS A 1 191 ? -14.587 17.189 12.497 1.00 40.00 191 LYS A CA 1
ATOM 1516 C C . LYS A 1 191 ? -14.878 18.022 11.250 1.00 40.00 191 LYS A C 1
ATOM 1518 O O . LYS A 1 191 ? -16.030 18.077 10.829 1.00 40.00 191 LYS A O 1
ATOM 1523 N N . MET A 1 192 ? -13.862 18.621 10.628 1.00 38.69 192 MET A N 1
ATOM 1524 C CA . MET A 1 192 ? -14.036 19.368 9.375 1.00 38.69 192 MET A CA 1
ATOM 1525 C C . MET A 1 192 ? -14.235 18.483 8.135 1.00 38.69 192 MET A C 1
ATOM 1527 O O . MET A 1 192 ? -14.665 18.989 7.104 1.00 38.69 192 MET A O 1
ATOM 1531 N N . LEU A 1 193 ? -13.991 17.172 8.231 1.00 40.84 193 LEU A N 1
ATOM 1532 C CA . LEU A 1 193 ? -14.212 16.207 7.145 1.00 40.84 193 LEU A CA 1
ATOM 1533 C C . LEU A 1 193 ? -15.601 15.540 7.193 1.00 40.84 193 LEU A C 1
ATOM 153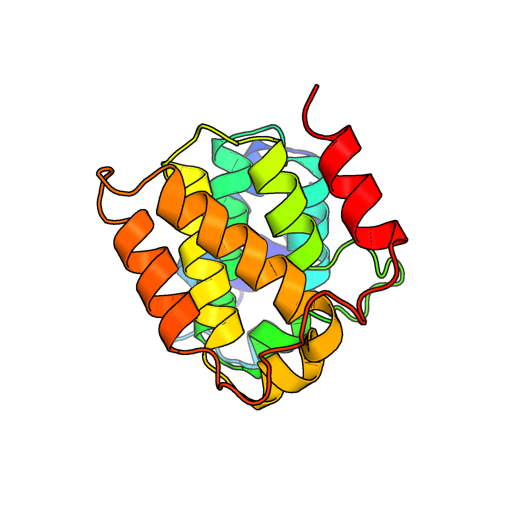5 O O . LEU A 1 193 ? -15.873 14.641 6.405 1.00 40.84 193 LEU A O 1
ATOM 1539 N N . SER A 1 194 ? -16.473 15.967 8.114 1.00 33.34 194 SER A N 1
ATOM 1540 C CA . SER A 1 194 ? -17.822 15.412 8.324 1.00 33.34 194 SER A CA 1
ATOM 1541 C C . SER A 1 194 ? -18.957 16.300 7.777 1.00 33.34 194 SER A C 1
ATOM 1543 O O . SER A 1 194 ? -20.064 16.257 8.316 1.00 33.34 194 SER A O 1
ATOM 1545 N N . ILE A 1 195 ? -18.698 17.128 6.757 1.00 36.81 195 ILE A N 1
ATOM 1546 C CA . ILE A 1 195 ? -19.730 17.940 6.079 1.00 36.81 195 ILE A CA 1
ATOM 1547 C C . ILE A 1 195 ? -20.063 17.333 4.721 1.00 36.81 195 ILE A C 1
ATOM 1549 O O . ILE A 1 195 ? -19.114 17.125 3.934 1.00 36.81 195 ILE A O 1
#

Nearest PDB structures (foldseek):
  7ep2-assembly2_C  TM=7.072E-01  e=1.602E-02  Homo sapiens
  8p2m-assembly1_I  TM=7.060E-01  e=1.938E-01  Caenorhabditis elegans
  7ep5-assembly1_B  TM=5.150E-01  e=5.750E-01  Homo sapiens
  7xyx-assembly1_B  TM=3.887E-01  e=4.187E-01  Homo sapiens
  7wug-assembly1_5  TM=5.698E-01  e=1.243E+00  Saccharomyces cerevisiae YJM1133

Solvent-accessible surface area (backbone atoms only — not comparable to full-atom values): 11014 Å² total; per-residue (Å²): 112,68,66,62,52,49,41,51,54,50,33,70,74,38,67,84,38,66,68,54,41,32,55,32,21,50,49,48,22,57,48,51,66,33,89,84,56,51,68,71,65,59,68,75,47,71,54,47,63,54,51,44,54,41,37,72,72,36,48,90,38,66,68,43,28,40,30,40,53,48,19,48,44,36,46,35,73,72,37,72,67,47,38,47,41,33,61,58,47,94,53,94,59,78,73,68,19,49,64,53,49,48,54,53,45,43,72,73,40,73,84,38,65,70,48,49,50,53,48,51,53,42,50,47,61,52,62,68,39,69,73,49,42,63,74,43,51,91,50,44,62,59,54,52,52,51,34,51,49,47,23,68,76,27,64,89,43,94,59,50,10,58,52,27,48,54,44,59,74,62,53,59,72,92,69,66,70,66,76,90,75,59,67,71,71,69,59,53,63,57,61,70,69,74,119

Sequence (195 aa):
MGAFKLVCDIMFYWPKHPEVVNQGALSLAALSSSRWLTEDTLMQYDIPTLLLNSIDTFCLYDEVCYNLFYAINSIINRSAEQVLRFVHPNTIIKEQNLIALISKAYSTHHDNDRIIGILVKLLGTIMTNDAILEAIFSVIPTLKAFLTEIYSRFQNCRGLGAAARQILNRIPGAYDVVMDTVEPQILDEFKMLSI

Radius of gyration: 16.72 Å; Cα contacts (8 Å, |Δi|>4): 188; chains: 1; bounding box: 41×35×45 Å

Organism: Hymenolepis diminuta (NCBI:txid6216)

Secondary structure (DSSP, 8-state):
-HHHHHHHHHHHHSTT-HHHHHHHHHHHHHHHT-TT--HHHHHTS-HHHHHHHHHHHHTT-HHHHHHHHHHHHHHHTT-HHHHHHHHS---S-TT-SHHHHHHHHHHHTTT-HHHHHHHHHHHHHHTT-HHHHHHTGGGHHHHHHHHHHHHHHTTTSTTHHHHHHHHHTTS-GGG---GGGS-THHHHHHHTT--

Mean predicted aligned error: 7.64 Å